Protein AF-A0AAD5H0R8-F1 (afdb_monomer_lite)

Structure (mmCIF, N/CA/C/O backbone):
data_AF-A0AAD5H0R8-F1
#
_entry.id   AF-A0AAD5H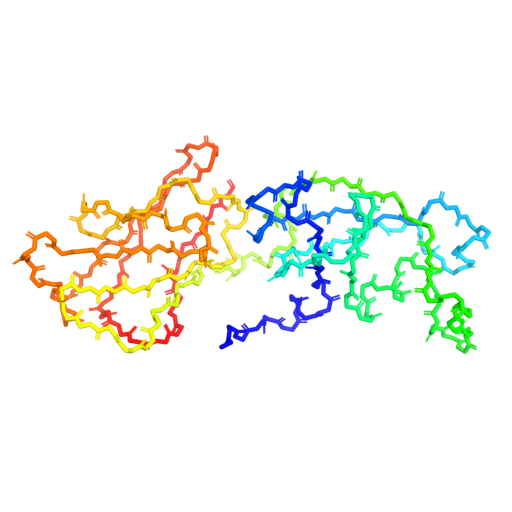0R8-F1
#
loop_
_atom_site.group_PDB
_atom_site.id
_atom_site.type_symbol
_atom_site.label_atom_id
_atom_site.label_alt_id
_atom_site.label_comp_id
_atom_site.label_asym_id
_atom_site.label_entity_id
_atom_site.label_seq_id
_atom_site.pdbx_PDB_ins_code
_atom_site.Cartn_x
_atom_site.Cartn_y
_atom_site.Cartn_z
_atom_site.occupancy
_atom_site.B_iso_or_equiv
_atom_site.auth_seq_id
_atom_site.auth_comp_id
_atom_site.auth_asym_id
_atom_site.auth_atom_id
_atom_site.pdbx_PDB_model_num
ATOM 1 N N . MET A 1 1 ? -0.285 13.048 4.357 1.00 38.31 1 MET A N 1
ATOM 2 C CA . MET A 1 1 ? 0.637 12.214 3.565 1.00 38.31 1 MET A CA 1
ATOM 3 C C . MET A 1 1 ? 1.280 11.219 4.524 1.00 38.31 1 MET A C 1
ATOM 5 O O . MET A 1 1 ? 1.754 11.658 5.569 1.00 38.31 1 MET A O 1
ATOM 9 N N . VAL A 1 2 ? 1.162 9.913 4.265 1.00 49.09 2 VAL A N 1
ATOM 10 C CA . VAL A 1 2 ? 1.867 8.870 5.037 1.00 49.09 2 VAL A CA 1
ATOM 11 C C . VAL A 1 2 ? 3.355 9.043 4.758 1.00 49.09 2 VAL A C 1
ATOM 13 O O . VAL A 1 2 ? 3.719 9.180 3.594 1.00 49.09 2 VAL A O 1
ATOM 16 N N . SER A 1 3 ? 4.197 9.090 5.793 1.00 51.75 3 SER A N 1
ATOM 17 C CA . SER A 1 3 ? 5.643 9.043 5.567 1.00 51.75 3 SER A CA 1
ATOM 18 C C . SER A 1 3 ? 5.957 7.662 5.015 1.00 51.75 3 SER A C 1
ATOM 20 O O . SER A 1 3 ? 5.777 6.660 5.712 1.00 51.75 3 SER A O 1
ATOM 22 N N . LEU A 1 4 ? 6.368 7.598 3.752 1.00 61.09 4 LEU A N 1
ATOM 23 C CA . LEU A 1 4 ? 6.894 6.367 3.188 1.00 61.09 4 LEU A CA 1
ATOM 24 C C . LEU A 1 4 ? 8.183 6.015 3.943 1.00 61.09 4 LEU A C 1
ATOM 26 O O . LEU A 1 4 ? 8.899 6.888 4.436 1.00 61.09 4 LEU A O 1
ATOM 30 N N . THR A 1 5 ? 8.457 4.722 4.098 1.00 64.81 5 THR A N 1
ATOM 31 C CA . THR A 1 5 ? 9.784 4.306 4.555 1.00 64.81 5 THR A CA 1
ATOM 32 C C . THR A 1 5 ? 10.796 4.655 3.457 1.00 64.81 5 THR A C 1
ATOM 34 O O . THR A 1 5 ? 10.416 4.656 2.285 1.00 64.81 5 THR A O 1
ATOM 37 N N . PRO A 1 6 ? 12.086 4.882 3.769 1.00 70.31 6 PRO A N 1
ATOM 38 C CA . PRO A 1 6 ? 13.103 5.111 2.736 1.00 70.31 6 PRO A CA 1
ATOM 39 C C . PRO A 1 6 ? 13.131 4.007 1.666 1.00 70.31 6 PRO A C 1
ATOM 41 O O . PRO A 1 6 ? 13.403 4.257 0.495 1.00 70.31 6 PRO A O 1
ATOM 44 N N . TRP A 1 7 ? 12.786 2.776 2.063 1.00 75.06 7 TRP A N 1
ATOM 45 C CA . TRP A 1 7 ? 12.570 1.676 1.131 1.00 75.06 7 TRP A CA 1
ATOM 46 C C . TRP A 1 7 ? 11.363 1.932 0.221 1.00 75.06 7 TRP A C 1
ATOM 48 O O . TRP A 1 7 ? 11.498 1.902 -0.995 1.00 75.06 7 TRP A O 1
ATOM 58 N N . ALA A 1 8 ? 10.191 2.248 0.775 1.00 71.69 8 ALA A N 1
ATOM 59 C CA . ALA A 1 8 ? 9.009 2.512 -0.038 1.00 71.69 8 ALA A CA 1
ATOM 60 C C . ALA A 1 8 ? 9.199 3.718 -0.976 1.00 71.69 8 ALA A C 1
ATOM 62 O O . ALA A 1 8 ? 8.710 3.674 -2.094 1.00 71.69 8 ALA A O 1
ATOM 63 N N . GLU A 1 9 ? 9.964 4.746 -0.596 1.00 74.69 9 GLU A N 1
ATOM 64 C CA . GLU A 1 9 ? 10.312 5.862 -1.494 1.00 74.69 9 GLU A CA 1
ATOM 65 C C . GLU A 1 9 ? 11.161 5.413 -2.692 1.00 74.69 9 GLU A C 1
ATOM 67 O O . GLU A 1 9 ? 10.925 5.836 -3.824 1.00 74.69 9 GLU A O 1
ATOM 72 N N . ALA A 1 10 ? 12.129 4.522 -2.468 1.00 84.12 10 ALA A N 1
ATOM 73 C CA . ALA A 1 10 ? 12.981 3.990 -3.529 1.00 84.12 10 ALA A CA 1
ATOM 74 C C . ALA A 1 10 ? 12.289 2.914 -4.390 1.00 84.12 10 ALA A C 1
ATOM 76 O O . ALA A 1 10 ? 12.750 2.634 -5.498 1.00 84.12 10 ALA A O 1
ATOM 77 N N . HIS A 1 11 ? 11.190 2.338 -3.898 1.00 90.19 11 HIS A N 1
ATOM 78 C CA . HIS A 1 11 ? 10.463 1.216 -4.498 1.00 90.19 11 HIS A CA 1
ATOM 79 C C . HIS A 1 11 ? 9.001 1.557 -4.851 1.00 90.19 11 HIS A C 1
ATOM 81 O O . HIS A 1 11 ? 8.220 0.666 -5.175 1.00 90.19 11 HIS A O 1
ATOM 87 N N . ALA A 1 12 ? 8.603 2.826 -4.797 1.00 91.50 12 ALA A N 1
ATOM 88 C CA . ALA A 1 12 ? 7.233 3.235 -5.080 1.00 91.50 12 ALA A CA 1
ATOM 89 C C . ALA A 1 12 ? 6.883 3.092 -6.567 1.00 91.50 12 ALA A C 1
ATOM 91 O O . ALA A 1 12 ? 7.683 3.414 -7.454 1.00 91.50 12 ALA A O 1
ATOM 92 N N . ALA A 1 13 ? 5.645 2.677 -6.816 1.00 93.94 13 ALA A N 1
ATOM 93 C CA . ALA A 1 13 ? 5.006 2.699 -8.118 1.00 93.94 13 ALA A CA 1
ATOM 94 C C . ALA A 1 13 ? 3.585 3.271 -8.034 1.00 93.94 13 ALA A C 1
ATOM 96 O O . ALA A 1 13 ? 2.928 3.215 -6.993 1.00 93.94 13 ALA A O 1
ATOM 97 N N . ALA A 1 14 ? 3.107 3.777 -9.161 1.00 93.31 14 ALA A N 1
ATOM 98 C CA . ALA A 1 14 ? 1.715 4.088 -9.417 1.00 93.31 14 ALA A CA 1
ATOM 99 C C . ALA A 1 14 ? 1.262 3.321 -10.662 1.00 93.31 14 ALA A C 1
ATOM 101 O O . ALA A 1 14 ? 2.018 3.170 -11.627 1.00 93.31 14 ALA A O 1
ATOM 102 N N . VAL A 1 15 ? 0.035 2.817 -10.629 1.00 93.50 15 VAL A N 1
ATOM 103 C CA . VAL A 1 15 ? -0.577 2.054 -11.727 1.00 93.50 15 VAL A CA 1
ATOM 104 C C . VAL A 1 15 ? -1.930 2.658 -12.044 1.00 93.50 15 VAL A C 1
ATOM 106 O O . VAL A 1 15 ? -2.522 3.296 -11.180 1.00 93.50 15 VAL A O 1
ATOM 109 N N . ASN A 1 16 ? -2.454 2.427 -13.241 1.00 92.19 16 ASN A N 1
ATOM 110 C CA . ASN A 1 16 ? -3.844 2.770 -13.510 1.00 92.19 16 ASN A CA 1
ATOM 111 C C . ASN A 1 16 ? -4.767 1.862 -12.675 1.00 92.19 16 ASN A C 1
ATOM 113 O O . ASN A 1 16 ? -4.781 0.645 -12.878 1.00 92.19 16 ASN A O 1
ATOM 117 N N . LEU A 1 17 ? -5.554 2.421 -11.751 1.00 84.62 17 LEU A N 1
ATOM 118 C CA . LEU A 1 17 ? -6.453 1.622 -10.905 1.00 84.62 17 LEU A CA 1
ATOM 119 C C . LEU A 1 17 ? -7.577 0.910 -11.677 1.00 84.62 17 LEU A C 1
ATOM 121 O O . LEU A 1 17 ? -8.161 -0.030 -11.143 1.00 84.62 17 LEU A O 1
ATOM 125 N N . ALA A 1 18 ? -7.846 1.257 -12.939 1.00 84.81 18 ALA A N 1
ATOM 126 C CA . ALA A 1 18 ? -8.721 0.457 -13.799 1.00 84.81 18 ALA A CA 1
ATOM 127 C C . ALA A 1 18 ? -8.152 -0.950 -14.069 1.00 84.81 18 ALA A C 1
ATOM 129 O O . ALA A 1 18 ? -8.922 -1.886 -14.270 1.00 84.81 18 ALA A O 1
ATOM 130 N N . LEU A 1 19 ? -6.823 -1.118 -14.030 1.00 79.38 19 LEU A N 1
ATOM 131 C CA . LEU A 1 19 ? -6.170 -2.428 -14.123 1.00 79.38 19 LEU A CA 1
ATOM 132 C C . LEU A 1 19 ? -6.449 -3.278 -12.879 1.00 79.38 19 LEU A C 1
ATOM 134 O O . LEU A 1 19 ? -6.640 -4.489 -12.976 1.00 79.38 19 LEU A O 1
ATOM 138 N N . HIS A 1 20 ? -6.431 -2.648 -11.703 1.00 80.00 20 HIS A N 1
ATOM 139 C CA . HIS A 1 20 ? -6.633 -3.323 -10.428 1.00 80.00 20 HIS A CA 1
ATOM 140 C C . HIS A 1 20 ? -7.174 -2.331 -9.373 1.00 80.00 20 HIS A C 1
ATOM 142 O O . HIS A 1 20 ? -6.387 -1.673 -8.690 1.00 80.00 20 HIS A O 1
ATOM 148 N N . PRO A 1 21 ? -8.504 -2.248 -9.158 1.00 80.12 21 PRO A N 1
ATOM 149 C CA . PRO A 1 21 ? -9.130 -1.208 -8.321 1.00 80.12 21 PRO A CA 1
ATOM 150 C C . PRO A 1 21 ? -8.678 -1.172 -6.854 1.00 80.12 21 PRO A C 1
ATOM 152 O O . PRO A 1 21 ? -8.879 -0.186 -6.152 1.00 80.12 21 PRO A O 1
ATOM 155 N N . ALA A 1 22 ? -8.062 -2.255 -6.375 1.00 80.25 22 ALA A N 1
ATOM 156 C CA . ALA A 1 22 ? -7.484 -2.369 -5.038 1.00 80.25 22 ALA A CA 1
ATOM 157 C C . ALA A 1 22 ? -5.946 -2.485 -5.059 1.00 80.25 22 ALA A C 1
ATOM 159 O O . ALA A 1 22 ? -5.388 -3.183 -4.220 1.00 80.25 22 ALA A O 1
ATOM 160 N N . ALA A 1 23 ? -5.267 -1.879 -6.043 1.00 85.62 23 ALA A N 1
ATOM 161 C CA . ALA A 1 23 ? -3.819 -2.027 -6.221 1.00 85.62 23 ALA A CA 1
ATOM 162 C C . ALA A 1 23 ? -2.980 -1.410 -5.096 1.00 85.62 23 ALA A C 1
ATOM 164 O O . ALA A 1 23 ? -1.896 -1.912 -4.817 1.00 85.62 23 ALA A O 1
ATOM 165 N N . CYS A 1 24 ? -3.438 -0.329 -4.460 1.00 83.69 24 CYS A N 1
ATOM 166 C CA . CYS A 1 24 ? -2.649 0.341 -3.428 1.00 83.69 24 CYS A CA 1
ATOM 167 C C . CYS A 1 24 ? -2.318 -0.612 -2.270 1.00 83.69 24 CYS A C 1
ATOM 169 O O . CYS A 1 24 ? -3.200 -1.259 -1.703 1.00 83.69 24 CYS A O 1
ATOM 171 N N . GLY A 1 25 ? -1.038 -0.672 -1.910 1.00 81.75 25 GLY A N 1
ATOM 172 C CA . GLY A 1 25 ? -0.493 -1.594 -0.916 1.00 81.75 25 GLY A CA 1
ATOM 173 C C . GLY A 1 25 ? -0.108 -2.972 -1.463 1.00 81.75 25 GLY A C 1
ATOM 174 O O . GLY A 1 25 ? 0.470 -3.753 -0.712 1.00 81.75 25 GLY A O 1
ATOM 175 N N . LEU A 1 26 ? -0.385 -3.273 -2.738 1.00 87.06 26 LEU A N 1
ATOM 176 C CA . LEU A 1 26 ? 0.100 -4.480 -3.412 1.00 87.06 26 LEU A CA 1
ATOM 177 C C . LEU A 1 26 ? 1.500 -4.270 -3.992 1.00 87.06 26 LEU A C 1
ATOM 179 O O . LEU A 1 26 ? 1.942 -3.138 -4.205 1.00 87.06 26 LEU A O 1
ATOM 183 N N . CYS A 1 27 ? 2.178 -5.380 -4.288 1.00 89.94 27 CYS A N 1
ATOM 184 C CA . CYS A 1 27 ? 3.527 -5.362 -4.829 1.00 89.94 27 CYS A CA 1
ATOM 185 C C . CYS A 1 27 ? 3.615 -5.962 -6.226 1.00 89.94 27 CYS A C 1
ATOM 187 O O . CYS A 1 27 ? 2.887 -6.886 -6.600 1.00 89.94 27 CYS A O 1
ATOM 189 N N . LEU A 1 28 ? 4.571 -5.433 -6.979 1.00 92.94 28 LEU A N 1
ATOM 190 C CA . LEU A 1 28 ? 4.955 -5.896 -8.301 1.00 92.94 28 LEU A CA 1
ATOM 191 C C . LEU A 1 28 ? 6.428 -6.301 -8.276 1.00 92.94 28 LEU A C 1
ATOM 193 O O . LEU A 1 28 ? 7.234 -5.704 -7.566 1.00 92.94 28 LEU A O 1
ATOM 197 N N . LEU A 1 29 ? 6.797 -7.277 -9.098 1.00 93.12 29 LEU A N 1
ATOM 198 C CA . LEU A 1 29 ? 8.177 -7.444 -9.546 1.00 93.12 29 LEU A CA 1
ATOM 199 C C . LEU A 1 29 ? 8.259 -6.967 -10.985 1.00 93.12 29 LEU A C 1
ATOM 201 O O . LEU A 1 29 ? 7.600 -7.552 -11.845 1.00 93.12 29 LEU A O 1
ATOM 205 N N . ALA A 1 30 ? 9.069 -5.943 -11.234 1.00 92.50 30 ALA A N 1
ATOM 206 C CA . ALA A 1 30 ? 9.376 -5.452 -12.569 1.00 92.50 30 ALA A CA 1
ATOM 207 C C . ALA A 1 30 ? 10.779 -5.900 -12.983 1.00 92.50 30 ALA A C 1
ATOM 209 O O . ALA A 1 30 ? 11.735 -5.784 -12.223 1.00 92.50 30 ALA A O 1
ATOM 210 N N . VAL A 1 31 ? 10.923 -6.400 -14.201 1.00 90.62 31 VAL A N 1
ATOM 211 C CA . VAL A 1 31 ? 12.211 -6.726 -14.815 1.00 90.62 31 VAL A CA 1
ATOM 212 C C . VAL A 1 31 ? 12.286 -6.024 -16.157 1.00 90.62 31 VAL A C 1
ATOM 214 O O . VAL A 1 31 ? 11.263 -5.817 -16.809 1.00 90.62 31 VAL A O 1
ATOM 217 N N . CYS A 1 32 ? 13.484 -5.641 -16.587 1.00 88.69 32 CYS A N 1
ATOM 218 C CA . CYS A 1 32 ? 13.603 -5.114 -17.934 1.00 88.69 32 CYS A CA 1
ATOM 219 C C . CYS A 1 32 ? 13.229 -6.175 -18.978 1.00 88.69 32 CYS A C 1
ATOM 221 O O . CYS A 1 32 ? 13.646 -7.328 -18.862 1.00 88.69 32 CYS A O 1
ATOM 223 N N . ALA A 1 33 ? 12.448 -5.773 -19.984 1.00 85.25 33 ALA A N 1
ATOM 224 C CA . ALA A 1 33 ? 11.961 -6.670 -21.023 1.00 85.25 33 ALA A CA 1
ATOM 225 C C . ALA A 1 33 ? 13.087 -7.165 -21.947 1.00 85.25 33 ALA A C 1
ATOM 227 O O . ALA A 1 33 ? 13.087 -8.335 -22.326 1.00 85.25 33 ALA A O 1
ATOM 228 N N . ASP A 1 34 ? 14.072 -6.318 -22.275 1.00 76.19 34 ASP A N 1
ATOM 229 C CA . ASP A 1 34 ? 15.210 -6.720 -23.101 1.00 76.19 34 ASP A CA 1
ATOM 230 C C . ASP A 1 34 ? 16.493 -5.899 -22.840 1.00 76.19 34 ASP A C 1
ATOM 232 O O . ASP A 1 34 ? 16.486 -4.786 -22.315 1.00 76.19 34 ASP A O 1
ATOM 236 N N . LYS A 1 35 ? 17.646 -6.461 -23.223 1.00 70.50 35 LYS A N 1
ATOM 237 C CA . LYS A 1 35 ? 18.955 -5.799 -23.065 1.00 70.50 35 LYS A CA 1
ATOM 238 C C . LYS A 1 35 ? 19.158 -4.590 -23.984 1.00 70.50 35 LYS A C 1
ATOM 240 O O . LYS A 1 35 ? 20.041 -3.784 -23.701 1.00 70.50 35 LYS A O 1
ATOM 245 N N . ALA A 1 36 ? 18.407 -4.477 -25.080 1.00 73.56 36 ALA A N 1
ATOM 246 C CA . ALA A 1 36 ? 18.553 -3.365 -26.018 1.00 73.56 36 ALA A CA 1
ATOM 247 C C . ALA A 1 36 ? 17.959 -2.073 -25.433 1.00 73.56 36 ALA A C 1
ATOM 249 O O . ALA A 1 36 ? 18.522 -0.9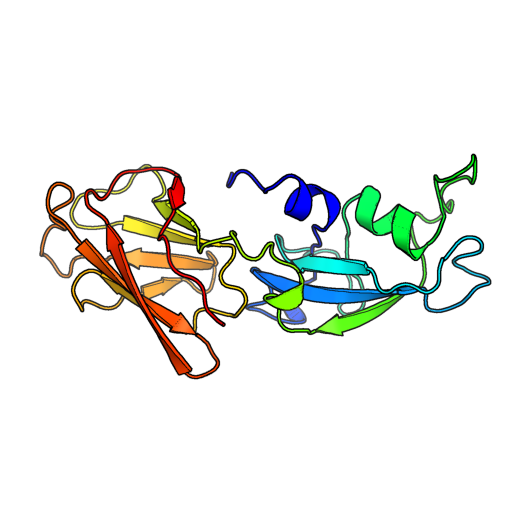95 -25.610 1.00 73.56 36 ALA A O 1
ATOM 250 N N . THR A 1 37 ? 16.870 -2.200 -24.679 1.00 72.19 37 THR A N 1
ATOM 251 C CA . THR A 1 37 ? 16.188 -1.124 -23.956 1.00 72.19 37 THR A CA 1
ATOM 252 C C . THR A 1 37 ? 16.771 -0.885 -22.564 1.00 72.19 37 THR A C 1
ATOM 254 O O . THR A 1 37 ? 16.660 0.223 -22.050 1.00 72.19 37 THR A O 1
ATOM 257 N N . CYS A 1 38 ? 17.454 -1.870 -21.967 1.00 77.06 38 CYS A N 1
ATOM 258 C CA . CYS A 1 38 ? 18.129 -1.722 -20.674 1.00 77.06 38 CYS A CA 1
ATOM 259 C C . CYS A 1 38 ? 19.581 -2.204 -20.717 1.00 77.06 38 CYS A C 1
ATOM 261 O O . CYS A 1 38 ? 19.926 -3.259 -20.168 1.00 77.06 38 CYS A O 1
ATOM 263 N N . PRO A 1 39 ? 20.480 -1.418 -21.327 1.00 66.62 39 PRO A N 1
ATOM 264 C CA . PRO A 1 39 ? 21.847 -1.843 -21.615 1.00 66.62 39 PRO A CA 1
ATOM 265 C C . PRO A 1 39 ? 22.709 -2.044 -20.360 1.00 66.62 39 PRO A C 1
ATOM 267 O O . PRO A 1 39 ? 23.881 -2.408 -20.465 1.00 66.62 39 PRO A O 1
ATOM 270 N N . GLY A 1 40 ? 22.209 -1.683 -19.175 1.00 67.44 40 GLY A N 1
ATOM 271 C CA . GLY A 1 40 ? 22.906 -1.808 -17.891 1.00 67.44 40 GLY A CA 1
ATOM 272 C C . GLY A 1 40 ? 22.135 -2.639 -16.874 1.00 67.44 40 GLY A C 1
ATOM 273 O O . GLY A 1 40 ? 22.507 -2.640 -15.706 1.00 67.44 40 GLY A O 1
ATOM 274 N N . SER A 1 41 ? 21.061 -3.311 -17.302 1.00 73.44 41 SER A N 1
ATOM 275 C CA . SER A 1 41 ? 20.237 -4.102 -16.399 1.00 73.44 41 SER A CA 1
ATOM 276 C C . SER A 1 41 ? 21.053 -5.248 -15.796 1.00 73.44 41 SER A C 1
ATOM 278 O O . SER A 1 41 ? 21.597 -6.061 -16.552 1.00 73.44 41 SER A O 1
ATOM 280 N N . PRO A 1 42 ? 21.083 -5.401 -14.461 1.00 65.50 42 PRO A N 1
ATOM 281 C CA . PRO A 1 42 ? 21.634 -6.596 -13.829 1.00 65.50 42 PRO A CA 1
ATOM 282 C C . PRO A 1 42 ? 20.750 -7.843 -14.039 1.00 65.50 42 PRO A C 1
ATOM 284 O O . PRO A 1 42 ? 21.027 -8.878 -13.442 1.00 65.50 42 PRO A O 1
ATOM 287 N N . ALA A 1 43 ? 19.665 -7.755 -14.827 1.00 63.97 43 ALA A N 1
ATOM 288 C CA . ALA A 1 43 ? 18.585 -8.744 -14.948 1.00 63.97 43 ALA A CA 1
ATOM 289 C C . ALA A 1 43 ? 17.851 -9.058 -13.626 1.00 63.97 43 ALA A C 1
ATOM 291 O O . ALA A 1 43 ? 16.938 -9.882 -13.602 1.00 63.97 43 ALA A O 1
ATOM 292 N N . ALA A 1 44 ? 18.213 -8.387 -12.530 1.00 73.25 44 ALA A N 1
ATOM 293 C CA . ALA A 1 44 ? 17.546 -8.527 -11.249 1.00 73.25 44 ALA A CA 1
ATOM 294 C C . ALA A 1 44 ? 16.158 -7.880 -11.306 1.00 73.25 44 ALA A C 1
ATOM 296 O O . ALA A 1 44 ? 16.000 -6.747 -11.766 1.00 73.25 44 ALA A O 1
ATOM 297 N N . ALA A 1 45 ? 15.156 -8.611 -10.823 1.00 87.00 45 ALA A N 1
ATOM 298 C CA . ALA A 1 45 ? 13.813 -8.082 -10.685 1.00 87.00 45 ALA A CA 1
ATOM 299 C C . ALA A 1 45 ? 13.787 -7.006 -9.587 1.00 87.00 45 ALA A C 1
ATOM 301 O O . ALA A 1 45 ? 14.278 -7.213 -8.477 1.00 87.00 45 ALA A O 1
ATOM 302 N N . GLN A 1 46 ? 13.203 -5.860 -9.909 1.00 90.38 46 GLN A N 1
ATOM 303 C CA . GLN A 1 46 ? 12.998 -4.730 -9.022 1.00 90.38 46 GLN A CA 1
ATOM 304 C C . GLN A 1 46 ? 11.635 -4.889 -8.331 1.00 90.38 46 GLN A C 1
ATOM 306 O O . GLN A 1 46 ? 10.605 -4.829 -9.011 1.00 90.38 46 GLN A O 1
ATOM 311 N N . PRO A 1 47 ? 11.590 -5.087 -7.000 1.00 91.62 47 PRO A N 1
ATOM 312 C CA . PRO A 1 47 ? 10.333 -5.056 -6.274 1.00 91.62 47 PRO A CA 1
ATOM 313 C C . PRO A 1 47 ? 9.812 -3.629 -6.200 1.00 91.62 47 PRO A C 1
ATOM 315 O O . PRO A 1 47 ? 10.583 -2.685 -5.995 1.00 91.62 47 PRO A O 1
ATOM 318 N N . LEU A 1 48 ? 8.503 -3.496 -6.364 1.00 92.62 48 LEU A N 1
ATOM 319 C CA . LEU A 1 48 ? 7.773 -2.243 -6.307 1.00 92.62 48 LEU A CA 1
ATOM 320 C C . LEU A 1 48 ? 6.575 -2.392 -5.377 1.00 92.62 48 LEU A C 1
ATOM 322 O O . LEU A 1 48 ? 5.949 -3.450 -5.354 1.00 92.62 48 LEU A O 1
ATOM 326 N N . VAL A 1 49 ? 6.225 -1.323 -4.672 1.00 90.12 49 VAL A N 1
ATOM 327 C CA . VAL A 1 49 ? 4.975 -1.200 -3.918 1.00 90.12 49 VAL A CA 1
ATOM 328 C C . VAL A 1 49 ? 4.101 -0.142 -4.577 1.00 90.12 49 VAL A C 1
ATOM 330 O O . VAL A 1 49 ? 4.553 0.973 -4.836 1.00 90.12 49 VAL A O 1
ATOM 333 N N . VAL A 1 50 ? 2.847 -0.485 -4.863 1.00 90.06 50 VAL A N 1
ATOM 334 C CA . VAL A 1 50 ? 1.893 0.461 -5.443 1.00 90.06 50 VAL A CA 1
ATOM 335 C C . VAL A 1 50 ? 1.381 1.379 -4.341 1.00 90.06 50 VAL A C 1
ATOM 337 O O . VAL A 1 50 ? 0.763 0.922 -3.379 1.00 90.06 50 VAL A O 1
ATOM 340 N N . VAL A 1 51 ? 1.645 2.674 -4.472 1.00 87.19 51 VAL A N 1
ATOM 341 C CA . VAL A 1 51 ? 1.296 3.688 -3.463 1.00 87.19 51 VAL A CA 1
ATOM 342 C C . VAL A 1 51 ? 0.311 4.731 -3.975 1.00 87.19 51 VAL A C 1
ATOM 344 O O . VAL A 1 51 ? -0.224 5.482 -3.162 1.00 87.19 51 VAL A O 1
ATOM 347 N N . ASP A 1 52 ? 0.066 4.775 -5.287 1.00 87.31 52 ASP A N 1
ATOM 348 C CA . ASP A 1 52 ? -0.783 5.789 -5.910 1.00 87.31 52 ASP A CA 1
ATOM 349 C C . ASP A 1 52 ? -1.459 5.292 -7.200 1.00 87.31 52 ASP A C 1
ATOM 351 O O . AS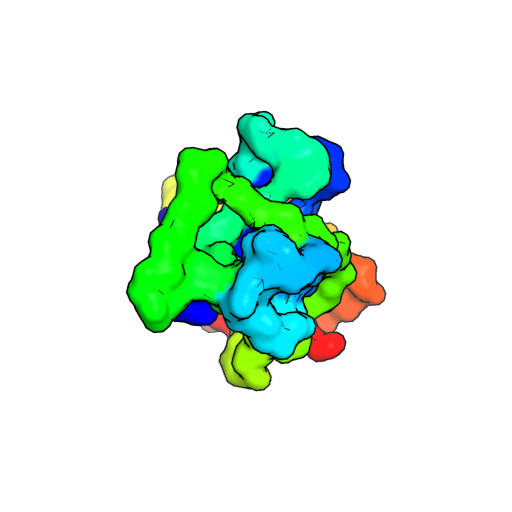P A 1 52 ? -1.082 4.259 -7.768 1.00 87.31 52 ASP A O 1
ATOM 355 N N . ASP A 1 53 ? -2.453 6.051 -7.655 1.00 89.00 53 ASP A N 1
ATOM 356 C CA . ASP A 1 53 ? -3.109 5.892 -8.951 1.00 89.00 53 ASP A CA 1
ATOM 357 C C . ASP A 1 53 ? -2.394 6.719 -10.023 1.00 89.00 53 ASP A C 1
ATOM 359 O O . ASP A 1 53 ? -2.173 7.921 -9.876 1.00 89.00 53 ASP A O 1
ATOM 363 N N . CYS A 1 54 ? -2.088 6.086 -11.149 1.00 91.25 54 CYS A N 1
A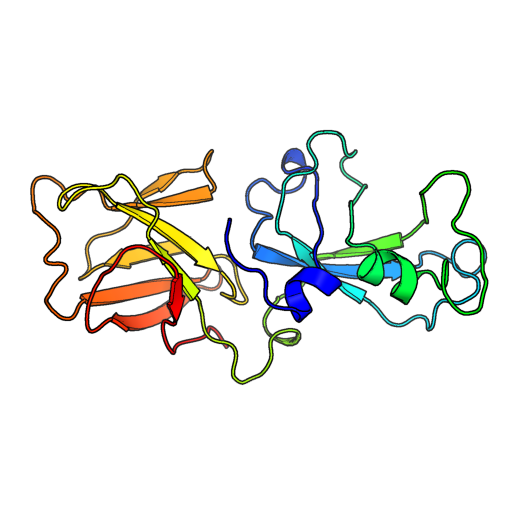TOM 364 C CA . CYS A 1 54 ? -1.703 6.774 -12.369 1.00 91.25 54 CYS A CA 1
ATOM 365 C C . CYS A 1 54 ? -2.886 6.764 -13.342 1.00 91.25 54 CYS A C 1
ATOM 367 O O . CYS A 1 54 ? -2.913 5.991 -14.300 1.00 91.25 54 CYS A O 1
ATOM 369 N N . GLY A 1 55 ? -3.859 7.650 -13.117 1.00 87.31 55 GLY A N 1
ATOM 370 C CA . GLY A 1 55 ? -5.077 7.713 -13.935 1.00 87.31 55 GLY A CA 1
ATOM 371 C C . GLY A 1 55 ? -4.837 8.039 -15.419 1.00 87.31 55 GLY A C 1
ATOM 372 O O . GLY A 1 55 ? -5.703 7.788 -16.252 1.00 87.31 55 GLY A O 1
ATOM 373 N N . SER A 1 56 ? -3.663 8.578 -15.766 1.00 91.00 56 SER A N 1
ATOM 374 C CA . SER A 1 56 ? -3.239 8.833 -17.149 1.00 91.00 56 SER A CA 1
ATOM 375 C C . SER A 1 56 ? -2.407 7.707 -17.770 1.00 91.00 56 SER A C 1
ATOM 377 O O . SER A 1 56 ? -2.183 7.730 -18.980 1.00 91.00 56 SER A O 1
ATOM 379 N N . CYS A 1 57 ? -1.938 6.739 -16.978 1.00 92.25 57 CYS A N 1
ATOM 380 C CA . CYS A 1 57 ? -1.199 5.591 -17.490 1.00 92.25 57 CYS A CA 1
ATOM 381 C C . CYS A 1 57 ? -2.144 4.671 -18.271 1.00 92.25 57 CYS A C 1
ATOM 383 O O . CYS A 1 57 ? -3.291 4.461 -17.876 1.00 92.25 57 CYS A O 1
ATOM 385 N N . ALA A 1 58 ? -1.664 4.067 -19.357 1.00 91.69 58 ALA A N 1
ATOM 386 C CA . ALA A 1 58 ? -2.357 2.933 -19.963 1.00 91.69 58 ALA A CA 1
ATOM 387 C C . ALA A 1 58 ? -2.359 1.717 -19.011 1.00 91.69 58 ALA A C 1
ATOM 389 O O . ALA A 1 58 ? -1.613 1.670 -18.032 1.00 91.69 58 ALA A O 1
ATOM 390 N N . ALA A 1 59 ? -3.205 0.722 -19.290 1.00 85.75 59 ALA A N 1
ATOM 391 C CA . ALA A 1 59 ? -3.359 -0.456 -18.430 1.00 85.75 59 ALA A CA 1
ATOM 392 C C . ALA A 1 59 ? -2.070 -1.292 -18.290 1.00 85.75 59 ALA A C 1
ATOM 394 O O . ALA A 1 59 ? -1.902 -2.010 -17.312 1.00 85.75 59 ALA A O 1
ATOM 395 N N . ASP A 1 60 ? -1.154 -1.202 -19.247 1.00 88.31 60 ASP A N 1
ATOM 396 C CA . ASP A 1 60 ? 0.143 -1.881 -19.276 1.00 88.31 60 ASP A CA 1
ATOM 397 C C . ASP A 1 60 ? 1.312 -0.971 -18.857 1.00 88.31 60 ASP A C 1
ATOM 399 O O . ASP A 1 60 ? 2.477 -1.356 -18.963 1.00 88.31 60 ASP A O 1
ATOM 403 N N . GLN A 1 61 ? 1.019 0.230 -18.356 1.00 92.50 61 GLN A N 1
ATOM 404 C CA . GLN A 1 61 ? 2.019 1.196 -17.920 1.00 92.50 61 GLN A CA 1
ATOM 405 C C . GLN A 1 61 ? 2.071 1.292 -16.398 1.00 92.50 61 GLN A C 1
ATOM 407 O O . GLN A 1 61 ? 1.055 1.326 -15.704 1.00 92.50 61 GLN A O 1
ATOM 412 N N . ILE A 1 62 ? 3.295 1.402 -15.891 1.00 94.25 62 ILE A N 1
ATOM 413 C CA . ILE A 1 62 ? 3.578 1.691 -14.491 1.00 94.25 62 ILE A CA 1
ATOM 414 C C . ILE A 1 62 ? 4.446 2.945 -14.421 1.00 94.25 62 ILE A C 1
ATOM 416 O O . ILE A 1 62 ? 5.427 3.078 -15.154 1.00 94.25 62 ILE A O 1
ATOM 420 N N . LEU A 1 63 ? 4.091 3.867 -13.533 1.00 94.75 63 LEU A N 1
ATOM 421 C CA . LEU A 1 63 ? 4.939 4.994 -13.167 1.00 94.75 63 LEU A CA 1
ATOM 422 C C . LEU A 1 63 ? 5.735 4.585 -11.932 1.00 94.75 63 LEU A C 1
ATOM 424 O O . LEU A 1 63 ? 5.162 4.071 -10.979 1.00 94.75 63 LEU A O 1
ATOM 428 N N . VAL A 1 64 ? 7.048 4.787 -11.927 1.00 93.19 64 VAL A N 1
ATOM 429 C CA . VAL A 1 64 ? 7.911 4.333 -10.826 1.00 93.19 64 VAL A CA 1
ATOM 430 C C . VAL A 1 64 ? 8.790 5.460 -10.309 1.00 93.19 64 VAL A C 1
ATOM 432 O O . VAL A 1 64 ? 9.115 6.400 -11.037 1.00 93.19 64 VAL A O 1
ATOM 435 N N . ALA A 1 65 ? 9.210 5.355 -9.049 1.00 90.38 65 ALA A N 1
ATOM 436 C CA . ALA A 1 65 ? 10.187 6.268 -8.474 1.00 90.38 65 ALA A CA 1
ATOM 437 C C . ALA A 1 65 ? 11.501 6.272 -9.288 1.00 90.38 65 ALA A C 1
ATOM 439 O O . ALA A 1 65 ? 11.884 5.243 -9.855 1.00 90.38 65 ALA A O 1
ATOM 440 N N . PRO A 1 66 ? 12.268 7.380 -9.312 1.00 88.44 66 PRO A N 1
ATOM 441 C CA . PRO A 1 66 ? 13.503 7.455 -10.094 1.00 88.44 66 PRO A CA 1
ATOM 442 C C . PRO A 1 66 ? 14.511 6.341 -9.784 1.00 88.44 66 PRO A C 1
ATOM 444 O O . PRO A 1 66 ? 15.160 5.839 -10.696 1.00 88.44 66 PRO A O 1
ATOM 447 N N . ALA A 1 67 ? 14.645 5.925 -8.522 1.00 86.25 67 ALA A N 1
ATOM 448 C CA . ALA A 1 67 ? 15.520 4.810 -8.151 1.00 86.25 67 ALA A CA 1
ATOM 449 C C . ALA A 1 67 ? 15.025 3.477 -8.745 1.00 86.25 67 ALA A C 1
ATOM 451 O O . ALA A 1 67 ? 15.795 2.762 -9.388 1.00 86.25 67 ALA A O 1
ATOM 452 N N . ALA A 1 68 ? 13.724 3.206 -8.617 1.00 89.44 68 ALA A N 1
ATOM 453 C CA . ALA A 1 68 ? 13.045 2.055 -9.204 1.00 89.44 68 ALA A CA 1
ATOM 454 C C . ALA A 1 68 ? 13.072 2.032 -10.742 1.00 89.44 68 ALA A C 1
ATOM 456 O O . ALA A 1 68 ? 12.996 0.955 -11.321 1.00 89.44 68 ALA A O 1
ATOM 457 N N . PHE A 1 69 ? 13.219 3.178 -11.412 1.00 89.81 69 PHE A N 1
ATOM 458 C CA . PHE A 1 69 ? 13.476 3.230 -12.854 1.00 89.81 69 PHE A CA 1
ATOM 459 C C . PHE A 1 69 ? 14.930 2.876 -13.178 1.00 89.81 69 PHE A C 1
ATOM 461 O O . PHE A 1 69 ? 15.209 2.025 -14.023 1.00 89.81 69 PHE A O 1
ATOM 468 N N . LYS A 1 70 ? 15.881 3.532 -12.505 1.00 87.31 70 LYS A N 1
ATOM 469 C CA . LYS A 1 70 ? 17.315 3.429 -12.813 1.00 87.31 70 LYS A CA 1
ATOM 470 C C . LYS A 1 70 ? 17.875 2.033 -12.543 1.00 87.31 70 LYS A C 1
ATOM 472 O O . LYS A 1 70 ? 18.672 1.546 -13.334 1.00 87.31 70 LYS A O 1
ATOM 477 N N . ASN A 1 71 ? 17.450 1.380 -11.464 1.00 85.31 71 ASN A N 1
ATOM 478 C CA . ASN A 1 71 ? 17.980 0.079 -11.046 1.00 85.31 71 ASN A CA 1
ATOM 479 C C . ASN A 1 71 ? 17.745 -1.057 -12.064 1.00 85.31 71 ASN A C 1
ATOM 481 O O . ASN A 1 71 ? 18.722 -1.681 -12.479 1.00 85.31 71 ASN A O 1
ATOM 485 N N . PRO A 1 72 ? 16.504 -1.343 -12.508 1.00 83.75 72 PRO A N 1
ATOM 486 C CA . PRO A 1 72 ? 16.259 -2.412 -13.470 1.00 83.75 72 PRO A CA 1
ATOM 487 C C . PRO A 1 72 ? 16.682 -2.040 -14.893 1.00 83.75 72 PRO A C 1
ATOM 489 O O . PRO A 1 72 ? 16.961 -2.941 -15.682 1.00 83.75 72 PRO A O 1
ATOM 492 N N . THR A 1 73 ? 16.740 -0.749 -15.243 1.00 86.88 73 THR A N 1
ATOM 493 C CA . THR A 1 73 ? 17.046 -0.314 -16.618 1.00 86.88 73 THR A CA 1
ATOM 494 C C . THR A 1 73 ? 18.532 -0.027 -16.861 1.00 86.88 73 THR A C 1
ATOM 496 O O . THR A 1 73 ? 19.034 -0.160 -17.979 1.00 86.88 73 THR A O 1
ATOM 499 N N . GLY A 1 74 ? 19.262 0.368 -15.817 1.00 85.19 74 GLY A N 1
ATOM 500 C CA . GLY A 1 74 ? 20.634 0.864 -15.898 1.00 85.19 74 GLY A CA 1
ATOM 501 C C . GLY A 1 74 ? 20.756 2.289 -16.456 1.00 85.19 74 GLY A C 1
ATOM 502 O O . GLY A 1 74 ? 21.870 2.797 -16.583 1.00 85.19 74 GLY A O 1
ATOM 503 N N . TYR A 1 75 ? 19.651 2.958 -16.799 1.00 85.88 75 TYR A N 1
ATOM 504 C CA . TYR A 1 75 ? 19.680 4.366 -17.200 1.00 85.88 75 TYR A CA 1
ATOM 505 C C . TYR A 1 75 ? 19.990 5.275 -16.011 1.00 85.88 75 TYR A C 1
ATOM 507 O O . TYR A 1 75 ? 19.690 4.950 -14.866 1.00 85.88 75 TYR A O 1
ATOM 515 N N . GLY A 1 76 ? 20.617 6.428 -16.257 1.00 83.19 76 GLY A N 1
ATOM 516 C CA . GLY A 1 76 ? 20.996 7.378 -15.205 1.00 83.19 76 GLY A CA 1
ATOM 517 C C . GLY A 1 76 ? 22.091 6.883 -14.250 1.00 83.19 76 GLY A C 1
ATOM 518 O O . GLY A 1 76 ? 22.466 7.622 -13.342 1.00 83.19 76 GLY A O 1
ATOM 519 N N . GLN A 1 77 ? 22.600 5.660 -14.435 1.00 80.19 77 GLN A N 1
ATOM 520 C CA . GLN A 1 77 ? 23.715 5.084 -13.686 1.00 80.19 77 GLN A CA 1
ATOM 521 C C . GLN A 1 77 ? 24.993 5.125 -14.531 1.00 80.19 77 GLN A C 1
ATOM 523 O O . GLN A 1 77 ? 24.953 4.940 -15.748 1.00 80.19 77 GLN A O 1
ATOM 528 N N . GLY A 1 78 ? 26.139 5.389 -13.895 1.00 79.75 78 GLY A N 1
ATOM 529 C CA . GLY A 1 78 ? 27.442 5.384 -14.575 1.00 79.75 78 GLY A CA 1
ATOM 530 C C . GLY A 1 78 ? 27.539 6.347 -15.767 1.00 79.75 78 GLY A C 1
ATOM 531 O O . GLY A 1 78 ? 28.205 6.030 -16.746 1.00 79.75 78 GLY A O 1
ATOM 532 N N . GLY A 1 79 ? 26.827 7.481 -15.723 1.00 78.12 79 GLY A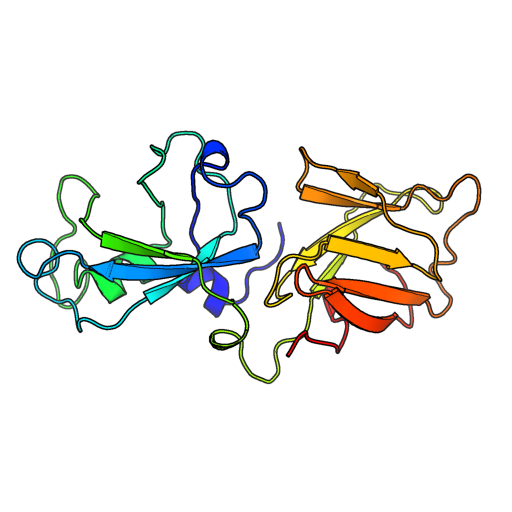 N 1
ATOM 533 C CA . GLY A 1 79 ? 26.827 8.489 -16.792 1.00 78.12 79 GLY A CA 1
ATOM 534 C C . GLY A 1 79 ? 25.920 8.181 -17.989 1.00 78.12 79 GLY A C 1
ATOM 535 O O . GLY A 1 79 ? 25.934 8.924 -18.966 1.00 78.12 79 GLY A O 1
ATOM 536 N N . ARG A 1 80 ? 25.111 7.115 -17.935 1.00 83.38 80 ARG A N 1
ATOM 537 C CA . ARG A 1 80 ? 24.170 6.781 -19.014 1.00 83.38 80 ARG A CA 1
ATOM 538 C C . ARG A 1 80 ? 23.003 7.777 -19.032 1.00 83.38 80 ARG A C 1
ATOM 540 O O . ARG A 1 80 ? 22.342 7.923 -18.002 1.00 83.38 80 ARG A O 1
ATOM 547 N N . PRO A 1 81 ? 22.713 8.441 -20.163 1.00 85.88 81 PRO A N 1
ATOM 548 C CA . PRO A 1 81 ? 21.599 9.380 -20.246 1.00 85.88 81 PRO A CA 1
ATOM 549 C C . PRO A 1 81 ? 20.266 8.651 -20.057 1.00 85.88 81 PRO A C 1
ATOM 551 O O . PRO A 1 81 ? 20.152 7.475 -20.386 1.00 85.88 81 PRO A O 1
ATOM 554 N N . LEU A 1 82 ? 19.255 9.344 -19.532 1.00 86.25 82 LEU A N 1
ATOM 555 C CA . LEU A 1 82 ? 17.882 8.833 -19.544 1.00 86.25 82 LEU A CA 1
ATOM 556 C C . LEU A 1 82 ? 17.387 8.708 -20.998 1.00 86.25 82 LEU A C 1
ATOM 558 O O . LEU A 1 82 ? 17.827 9.486 -21.852 1.00 86.25 82 LEU A O 1
ATOM 562 N N . PRO A 1 83 ? 16.480 7.762 -21.303 1.00 85.88 83 PRO A N 1
ATOM 563 C CA . PRO A 1 83 ? 15.907 7.663 -22.637 1.00 85.88 83 PRO A CA 1
ATOM 564 C C . PRO A 1 83 ? 15.142 8.958 -22.957 1.00 85.88 83 PRO A C 1
ATOM 566 O O . PRO A 1 83 ? 14.381 9.424 -22.107 1.00 85.88 83 PRO A O 1
ATOM 569 N N . PRO A 1 84 ? 15.285 9.535 -24.166 1.00 84.19 84 PRO A N 1
ATOM 570 C CA . PRO A 1 84 ? 14.602 10.781 -24.532 1.00 84.19 84 PRO A CA 1
ATOM 571 C C . PRO A 1 84 ? 13.077 10.700 -24.431 1.00 84.19 84 PRO A C 1
ATOM 573 O O . PRO A 1 84 ? 12.415 11.703 -24.193 1.00 84.19 84 PRO A O 1
ATOM 576 N N . SER A 1 85 ? 12.525 9.498 -24.604 1.00 86.62 85 SER A N 1
ATOM 577 C CA . SER A 1 85 ? 11.098 9.232 -24.469 1.00 86.62 85 SER A CA 1
ATOM 578 C C . SER A 1 85 ? 10.621 9.318 -23.012 1.00 86.62 85 SER A C 1
ATOM 580 O O . SER A 1 85 ? 9.443 9.559 -22.780 1.00 86.62 85 SER A O 1
ATOM 582 N N . GLY A 1 86 ? 11.511 9.115 -22.033 1.00 85.81 86 GLY A N 1
ATOM 583 C CA . GLY A 1 86 ? 11.152 8.899 -20.629 1.00 85.81 86 GLY A CA 1
ATOM 584 C C . GLY A 1 86 ? 10.639 7.485 -20.327 1.00 85.81 86 GLY A C 1
ATOM 585 O O . GLY A 1 86 ? 10.271 7.209 -19.189 1.00 85.81 86 GLY A O 1
ATOM 586 N N . TRP A 1 87 ? 10.642 6.582 -21.314 1.00 88.94 87 TRP A N 1
ATOM 587 C CA . TRP A 1 87 ? 10.084 5.231 -21.208 1.00 88.94 87 TRP A CA 1
ATOM 588 C C . TRP A 1 87 ? 11.159 4.156 -21.369 1.00 88.94 87 TRP A C 1
ATOM 590 O O . TRP A 1 87 ? 12.113 4.321 -22.130 1.00 88.94 87 TRP A O 1
ATOM 600 N N . ALA A 1 88 ? 10.960 3.025 -20.695 1.00 89.19 88 ALA A N 1
ATOM 601 C CA . ALA A 1 88 ? 11.722 1.797 -20.890 1.00 89.19 88 ALA A CA 1
ATOM 602 C C . ALA A 1 88 ? 10.762 0.602 -20.879 1.00 89.19 88 ALA A C 1
ATOM 604 O O . ALA A 1 88 ? 9.804 0.586 -20.106 1.00 89.19 88 ALA A O 1
ATOM 605 N N . ALA A 1 89 ? 11.014 -0.389 -21.735 1.00 89.56 89 ALA A N 1
ATOM 606 C CA . ALA A 1 89 ? 10.194 -1.590 -21.786 1.00 89.56 89 ALA A CA 1
ATOM 607 C C . ALA A 1 89 ? 10.509 -2.497 -20.588 1.00 89.56 89 ALA A C 1
ATOM 609 O O . ALA A 1 89 ? 11.655 -2.893 -20.363 1.00 89.56 89 ALA A O 1
ATOM 610 N N . VAL A 1 90 ? 9.481 -2.844 -19.820 1.00 89.94 90 VAL A N 1
ATOM 611 C CA . VAL A 1 90 ? 9.582 -3.743 -18.667 1.00 89.94 90 VAL A CA 1
ATOM 612 C C . VAL A 1 90 ? 8.505 -4.815 -18.753 1.00 89.94 90 VAL A C 1
ATOM 614 O O . VAL A 1 90 ? 7.416 -4.576 -19.266 1.00 89.94 90 VAL A O 1
ATOM 617 N N . ALA A 1 91 ? 8.803 -5.994 -18.224 1.00 90.50 91 ALA A N 1
ATOM 618 C CA . ALA A 1 91 ? 7.798 -6.988 -17.888 1.00 90.50 91 ALA A CA 1
ATOM 619 C C . ALA A 1 91 ? 7.550 -6.921 -16.379 1.00 90.50 91 ALA A C 1
ATOM 621 O O . ALA A 1 91 ? 8.500 -6.830 -15.599 1.00 90.50 91 ALA A O 1
ATOM 622 N N . PHE A 1 92 ? 6.291 -6.980 -15.949 1.00 92.12 92 PHE A N 1
ATOM 623 C CA . PHE A 1 92 ? 5.961 -6.996 -14.527 1.00 92.12 92 PHE A CA 1
ATOM 624 C C . PHE A 1 92 ? 4.879 -8.017 -14.193 1.00 92.12 92 PHE A C 1
ATOM 626 O O . PHE A 1 92 ? 4.094 -8.432 -15.043 1.00 92.12 92 PHE A O 1
ATOM 633 N N . ARG A 1 93 ? 4.846 -8.430 -12.925 1.00 92.50 93 ARG A N 1
ATOM 634 C CA . ARG A 1 93 ? 3.808 -9.308 -12.375 1.00 92.50 93 ARG A CA 1
ATOM 635 C C . ARG A 1 93 ? 3.512 -8.964 -10.922 1.00 92.50 93 ARG A C 1
ATOM 637 O O . ARG A 1 93 ? 4.416 -8.554 -10.194 1.00 92.50 93 ARG A O 1
ATOM 644 N N . TRP A 1 94 ? 2.275 -9.202 -10.500 1.00 90.75 94 TRP A N 1
ATOM 645 C CA . TRP A 1 94 ? 1.867 -9.108 -9.099 1.00 90.75 94 TRP A CA 1
ATOM 646 C C . TRP A 1 94 ? 2.526 -10.196 -8.254 1.00 90.75 94 TRP A C 1
ATOM 648 O O . TRP A 1 94 ? 2.693 -11.337 -8.698 1.00 90.75 94 TRP A O 1
ATOM 658 N N . VAL A 1 95 ? 2.911 -9.831 -7.036 1.00 89.00 95 VAL A N 1
ATOM 659 C CA . VAL A 1 95 ? 3.570 -10.712 -6.069 1.00 89.00 95 VAL A CA 1
ATOM 660 C C . VAL A 1 95 ? 3.162 -10.359 -4.637 1.00 89.00 95 VAL A C 1
ATOM 662 O O . VAL A 1 95 ? 2.784 -9.214 -4.379 1.00 89.00 95 VAL A O 1
ATOM 665 N N . PRO A 1 96 ? 3.277 -11.303 -3.684 1.00 85.12 96 PRO A N 1
ATOM 666 C CA . PRO A 1 96 ? 3.184 -10.982 -2.263 1.00 85.12 96 PRO A CA 1
ATOM 667 C C . PRO A 1 96 ? 4.218 -9.922 -1.867 1.00 85.12 96 PRO A C 1
ATOM 669 O O . PRO A 1 96 ? 5.359 -9.973 -2.331 1.00 85.12 96 PRO A O 1
ATOM 672 N N . CYS A 1 97 ? 3.842 -8.980 -0.999 1.00 83.88 97 CYS A N 1
ATOM 673 C CA . CYS A 1 97 ? 4.770 -7.952 -0.519 1.00 83.88 97 CYS A CA 1
ATOM 674 C C . CYS A 1 97 ? 5.682 -8.451 0.607 1.00 83.88 97 CYS A C 1
ATOM 676 O O . CYS A 1 97 ? 6.770 -7.904 0.781 1.00 83.88 97 CYS A O 1
ATOM 678 N N . ALA A 1 98 ? 5.250 -9.468 1.365 1.00 79.56 98 ALA A N 1
ATOM 679 C CA . ALA A 1 98 ? 5.935 -9.943 2.570 1.00 79.56 98 ALA A CA 1
ATOM 680 C C . ALA A 1 98 ? 7.455 -10.180 2.395 1.00 79.56 98 ALA A C 1
ATOM 682 O O . ALA A 1 98 ? 8.209 -9.708 3.244 1.00 79.56 98 ALA A O 1
ATOM 683 N N . PRO A 1 99 ? 7.954 -10.779 1.290 1.00 82.88 99 PRO A N 1
ATOM 684 C CA . PRO A 1 99 ? 9.393 -10.998 1.100 1.00 82.88 99 PRO A CA 1
ATOM 685 C C . PRO A 1 99 ? 10.243 -9.727 0.953 1.00 82.88 99 PRO A C 1
ATOM 687 O O . PRO A 1 99 ? 11.468 -9.813 1.012 1.00 82.88 99 PRO A O 1
ATOM 690 N N . PHE A 1 100 ? 9.633 -8.565 0.702 1.00 81.50 100 PHE A N 1
ATOM 691 C CA . PHE A 1 100 ? 10.358 -7.313 0.454 1.00 81.50 100 PHE A CA 1
ATOM 692 C C . PHE A 1 100 ? 10.409 -6.386 1.662 1.00 81.50 100 PHE A C 1
ATOM 694 O O . PHE A 1 100 ? 11.161 -5.411 1.661 1.00 81.50 100 PHE A O 1
ATOM 701 N N . PHE A 1 101 ? 9.617 -6.671 2.689 1.00 77.00 101 PHE A N 1
ATOM 702 C CA . PHE A 1 101 ? 9.674 -5.930 3.935 1.00 77.00 101 PHE A CA 1
ATOM 703 C C . PHE A 1 101 ? 10.777 -6.492 4.826 1.00 77.00 101 PHE A C 1
ATOM 705 O O . PHE A 1 101 ? 11.078 -7.685 4.804 1.00 77.00 101 PHE A O 1
ATOM 712 N N . ALA A 1 102 ? 11.409 -5.622 5.615 1.00 76.44 102 ALA A N 1
ATOM 713 C CA . ALA A 1 102 ? 12.349 -6.093 6.618 1.00 76.44 102 ALA A CA 1
ATOM 714 C C . ALA A 1 102 ? 11.599 -6.990 7.613 1.00 76.44 102 ALA A C 1
ATOM 716 O O . ALA A 1 102 ? 10.440 -6.727 7.929 1.00 76.44 102 ALA A O 1
ATOM 717 N N . ALA A 1 103 ? 12.265 -8.004 8.169 1.00 75.94 103 ALA A N 1
ATOM 718 C CA . ALA A 1 103 ? 11.646 -8.895 9.156 1.00 75.94 103 ALA A CA 1
ATOM 719 C C . ALA A 1 103 ? 11.094 -8.145 10.390 1.00 75.94 103 ALA A C 1
ATOM 721 O O . ALA A 1 103 ? 10.196 -8.629 11.067 1.00 75.94 103 ALA A O 1
ATOM 722 N N . SER A 1 104 ? 11.615 -6.946 10.672 1.00 79.75 104 SER A N 1
ATOM 723 C CA . SER A 1 104 ? 11.151 -6.059 11.742 1.00 79.75 104 SER A CA 1
ATOM 724 C C . SER A 1 104 ? 10.003 -5.124 11.336 1.00 79.75 104 SER A C 1
ATOM 726 O O . SER A 1 104 ? 9.558 -4.319 12.152 1.00 79.75 104 SER A O 1
ATOM 728 N N . THR A 1 105 ? 9.563 -5.136 10.077 1.00 84.75 105 THR A N 1
ATOM 729 C CA . THR A 1 105 ? 8.502 -4.254 9.586 1.00 84.75 105 THR A CA 1
ATOM 730 C C . THR A 1 105 ? 7.143 -4.761 10.046 1.00 84.75 105 THR A C 1
ATOM 732 O O . THR A 1 105 ? 6.705 -5.842 9.661 1.00 84.75 105 THR A O 1
ATOM 735 N N . THR A 1 106 ? 6.446 -3.928 10.813 1.00 90.19 106 THR A N 1
ATOM 736 C CA . THR A 1 106 ? 5.076 -4.183 11.261 1.00 90.19 106 THR A CA 1
ATOM 737 C C . THR A 1 106 ? 4.067 -3.363 10.471 1.00 90.19 106 THR A C 1
ATOM 739 O O . THR A 1 106 ? 4.410 -2.358 9.838 1.00 90.19 106 THR A O 1
ATOM 742 N N . ILE A 1 107 ? 2.804 -3.773 10.548 1.00 90.88 107 ILE A N 1
ATOM 743 C CA . ILE A 1 107 ? 1.688 -3.018 9.981 1.00 90.88 107 ILE A CA 1
ATOM 744 C C . ILE A 1 107 ? 1.606 -1.659 10.676 1.00 90.88 107 ILE A C 1
ATOM 746 O O . ILE A 1 107 ? 1.597 -1.572 11.907 1.00 90.88 107 ILE A O 1
ATOM 750 N N . SER A 1 108 ? 1.521 -0.600 9.877 1.00 91.12 108 SER A N 1
ATOM 751 C CA . SER A 1 108 ? 1.267 0.750 10.369 1.00 91.12 108 SER A CA 1
ATOM 752 C C . SER A 1 108 ? -0.206 1.087 10.187 1.00 91.12 108 SER A C 1
ATOM 754 O O . SER A 1 108 ? -0.795 0.819 9.139 1.00 91.12 108 SER A O 1
ATOM 756 N N . MET A 1 109 ? -0.799 1.690 11.207 1.00 93.81 109 MET A N 1
ATOM 757 C CA . MET A 1 109 ? -2.141 2.244 11.187 1.00 93.81 109 MET A CA 1
ATOM 758 C C . MET A 1 109 ? -2.047 3.759 11.309 1.00 93.81 109 MET A C 1
ATOM 760 O O . MET A 1 109 ? -1.490 4.277 12.274 1.00 93.81 109 MET A O 1
ATOM 764 N N . ARG A 1 110 ? -2.649 4.483 10.370 1.00 93.31 110 ARG A N 1
ATOM 765 C CA . ARG A 1 110 ? -2.795 5.934 10.459 1.00 93.31 110 ARG A CA 1
ATOM 766 C C . ARG A 1 110 ? -4.239 6.301 10.711 1.00 93.31 110 ARG A C 1
ATOM 768 O O . ARG A 1 110 ? -5.104 5.955 9.913 1.00 93.31 110 ARG A O 1
ATOM 775 N N . VAL A 1 111 ? -4.474 7.071 11.763 1.00 94.00 111 VAL A N 1
ATOM 776 C CA . VAL A 1 111 ? -5.766 7.706 12.032 1.00 94.00 111 VAL A CA 1
ATOM 777 C C . VAL A 1 111 ? -5.724 9.116 11.453 1.00 94.00 111 VAL A C 1
ATOM 779 O O . VAL A 1 111 ? -4.843 9.909 11.793 1.00 94.00 111 VAL A O 1
ATOM 782 N N . LEU A 1 112 ? -6.634 9.420 10.530 1.00 91.69 112 LEU A N 1
ATOM 783 C CA . LEU A 1 112 ? -6.671 10.709 9.845 1.00 91.69 112 LEU A CA 1
ATOM 784 C C . LEU A 1 112 ? -7.268 11.805 10.750 1.00 91.69 112 LEU A C 1
ATOM 786 O O . LEU A 1 112 ? -8.136 11.503 11.573 1.00 91.69 112 LEU A O 1
ATOM 790 N N . PRO A 1 113 ? -6.830 13.067 10.584 1.00 89.56 113 PRO A N 1
ATOM 791 C CA . PRO A 1 113 ? -7.354 14.193 11.350 1.00 89.56 113 PRO A CA 1
ATOM 792 C C . PRO A 1 113 ? -8.781 14.566 10.933 1.00 89.56 113 PRO A C 1
ATOM 794 O O . PRO A 1 113 ? -9.228 14.241 9.831 1.00 89.56 113 PRO A O 1
ATOM 797 N N . GLY A 1 114 ? -9.468 15.320 11.794 1.00 81.69 114 GLY A N 1
ATOM 798 C CA . GLY A 1 114 ? -10.789 15.898 11.497 1.00 81.69 114 GLY A CA 1
ATOM 799 C C . GLY A 1 114 ? -11.965 14.983 11.833 1.00 81.69 114 GLY A C 1
ATOM 800 O O . GLY A 1 114 ? -13.094 15.228 11.418 1.00 81.69 114 GLY A O 1
ATOM 801 N N . ALA A 1 115 ? -11.701 13.925 12.592 1.00 82.50 115 ALA A N 1
ATOM 802 C CA . ALA A 1 115 ? -12.683 12.931 12.979 1.00 82.50 115 ALA A CA 1
ATOM 803 C C . ALA A 1 115 ? -13.105 13.140 14.454 1.00 82.50 115 ALA A C 1
ATOM 805 O O . ALA A 1 115 ? -12.450 13.871 15.198 1.00 82.50 115 ALA A O 1
ATOM 806 N N . ASN A 1 116 ? -14.165 12.485 14.937 1.00 87.94 116 ASN A N 1
ATOM 807 C CA . ASN A 1 116 ? -14.617 12.599 16.338 1.00 87.94 116 ASN A CA 1
ATOM 808 C C . ASN A 1 116 ? -14.804 11.217 16.994 1.00 87.94 116 ASN A C 1
ATOM 810 O O . ASN A 1 116 ? -14.514 10.190 16.390 1.00 87.94 116 ASN A O 1
ATOM 814 N N . ALA A 1 117 ? -15.249 11.152 18.252 1.00 88.94 117 ALA A N 1
ATOM 815 C CA . ALA A 1 117 ? -15.392 9.864 18.941 1.00 88.94 117 ALA A CA 1
ATOM 816 C C . ALA A 1 117 ? -16.361 8.889 18.237 1.00 88.94 117 ALA A C 1
ATOM 818 O O . ALA A 1 117 ? -16.257 7.685 18.428 1.00 88.94 117 ALA A O 1
ATOM 819 N N . TYR A 1 118 ? -17.272 9.384 17.403 1.00 91.56 118 TYR A N 1
ATOM 820 C CA . TYR A 1 118 ? -18.271 8.588 16.691 1.00 91.56 118 TYR A CA 1
ATOM 821 C C . TYR A 1 118 ? -17.851 8.225 15.269 1.00 91.56 118 TYR A C 1
ATOM 823 O O . TYR A 1 118 ? -18.387 7.279 14.709 1.00 91.56 118 TYR A O 1
ATOM 831 N N . TYR A 1 119 ? -16.890 8.944 14.692 1.00 92.25 119 TYR A N 1
ATOM 832 C CA . TYR A 1 119 ? -16.428 8.712 13.331 1.00 92.25 119 TYR A CA 1
ATOM 833 C C . TYR A 1 119 ? -14.912 8.832 13.247 1.00 92.25 119 TYR A C 1
ATOM 835 O O . TYR A 1 119 ? -14.368 9.857 13.655 1.00 92.25 119 TYR A O 1
ATOM 843 N N . ARG A 1 120 ? -14.227 7.824 12.694 1.00 93.69 120 ARG A N 1
ATOM 844 C CA . ARG A 1 120 ? -12.776 7.850 12.426 1.00 93.69 120 ARG A CA 1
ATOM 845 C C . ARG A 1 120 ? -12.486 7.337 11.027 1.00 93.69 120 ARG A C 1
ATOM 847 O O . ARG A 1 120 ? -13.067 6.343 10.612 1.00 93.69 120 ARG A O 1
ATOM 854 N N . GLN A 1 121 ? -11.524 7.957 10.351 1.00 94.31 121 GLN A N 1
ATOM 855 C CA . GLN A 1 121 ? -10.942 7.418 9.125 1.00 94.31 121 GLN A CA 1
ATOM 856 C C . GLN A 1 121 ? -9.551 6.861 9.407 1.00 94.31 121 GLN A C 1
ATOM 858 O O . GLN A 1 121 ? -8.756 7.473 10.126 1.00 94.31 121 GLN A O 1
ATOM 863 N N . ILE A 1 122 ? -9.267 5.698 8.836 1.00 94.50 122 ILE A N 1
ATOM 864 C CA . ILE A 1 122 ? -8.076 4.907 9.107 1.00 94.50 122 ILE A CA 1
ATOM 865 C C . ILE A 1 122 ? -7.504 4.398 7.786 1.00 94.50 122 ILE A C 1
ATOM 867 O O . ILE A 1 122 ? -8.234 3.956 6.900 1.00 94.50 122 ILE A O 1
ATOM 871 N N . THR A 1 123 ? -6.184 4.420 7.655 1.00 92.25 123 THR A N 1
ATOM 872 C CA . THR A 1 123 ? -5.470 3.696 6.596 1.00 92.25 123 THR A CA 1
ATOM 873 C C . THR A 1 123 ? -4.473 2.741 7.220 1.00 92.25 123 THR A C 1
ATOM 875 O O . THR A 1 123 ? -3.831 3.085 8.212 1.00 92.25 123 THR A O 1
ATOM 878 N N . PHE A 1 124 ? -4.308 1.574 6.609 1.00 90.75 124 PHE A N 1
ATOM 879 C CA . PHE A 1 124 ? -3.269 0.622 6.977 1.00 90.75 124 PHE A CA 1
ATOM 880 C C . PHE A 1 124 ? -2.212 0.576 5.879 1.00 90.75 124 PHE A C 1
ATOM 882 O O . PHE A 1 124 ? -2.543 0.657 4.696 1.00 90.75 124 PHE A O 1
ATOM 889 N N . SER A 1 125 ? -0.953 0.434 6.266 1.00 86.56 125 SER A N 1
ATOM 890 C CA . SER A 1 125 ? 0.167 0.250 5.346 1.00 86.56 125 SER A CA 1
ATOM 891 C C . SER A 1 125 ? 1.110 -0.837 5.852 1.00 86.56 125 SER A C 1
ATOM 893 O O . SER A 1 125 ? 1.042 -1.252 7.010 1.00 86.56 125 SER A O 1
ATOM 895 N N . ASN A 1 126 ? 1.986 -1.314 4.964 1.00 84.06 126 ASN A N 1
ATOM 896 C CA . ASN A 1 126 ? 2.956 -2.380 5.236 1.00 84.06 126 ASN A CA 1
ATOM 897 C C . ASN A 1 126 ? 2.325 -3.719 5.659 1.00 84.06 126 ASN A C 1
ATOM 899 O O . ASN A 1 126 ? 2.944 -4.483 6.393 1.00 84.06 126 ASN A O 1
ATOM 903 N N . ALA A 1 127 ? 1.105 -4.007 5.196 1.00 86.75 127 ALA A N 1
ATOM 904 C CA . ALA A 1 127 ? 0.378 -5.230 5.538 1.00 86.75 127 ALA A CA 1
ATOM 905 C C . ALA A 1 127 ? 0.936 -6.503 4.885 1.00 86.75 127 ALA A C 1
ATOM 907 O O . ALA A 1 127 ? 0.586 -7.596 5.290 1.00 86.75 127 ALA A O 1
ATOM 908 N N . GLY A 1 128 ? 1.760 -6.410 3.845 1.00 81.75 128 GLY A N 1
ATOM 909 C CA . GLY A 1 128 ? 2.306 -7.598 3.169 1.00 81.75 128 GLY A CA 1
ATOM 910 C C . GLY A 1 128 ? 1.305 -8.249 2.202 1.00 81.75 128 GLY A C 1
ATOM 911 O O . GLY A 1 128 ? 1.700 -8.811 1.180 1.00 81.75 128 GLY A O 1
ATOM 912 N N . GLU A 1 129 ? 0.015 -8.084 2.492 1.00 82.88 129 GLU A N 1
ATOM 913 C CA . GLU A 1 129 ? -1.138 -8.545 1.731 1.00 82.88 129 GLU A CA 1
ATOM 914 C C . GLU A 1 129 ? -2.279 -7.517 1.766 1.00 82.88 129 GLU A C 1
ATOM 916 O O . GLU A 1 129 ? -2.314 -6.604 2.595 1.00 82.88 129 GLU A O 1
ATOM 921 N N . LEU A 1 130 ? -3.259 -7.692 0.875 1.00 85.62 130 LEU A N 1
ATOM 922 C CA . LEU A 1 130 ? -4.487 -6.905 0.899 1.00 85.62 130 LEU A CA 1
ATOM 923 C C . LEU A 1 130 ? -5.283 -7.205 2.174 1.00 85.62 130 LEU A C 1
ATOM 925 O O . LEU A 1 130 ? -5.638 -8.353 2.429 1.00 85.62 130 LEU A O 1
ATOM 929 N N . ILE A 1 131 ? -5.643 -6.167 2.927 1.00 90.06 131 ILE A N 1
ATOM 930 C CA . ILE A 1 131 ? -6.580 -6.293 4.047 1.00 90.06 131 ILE A CA 1
ATOM 931 C C . ILE A 1 131 ? -8.003 -6.366 3.483 1.00 90.06 131 ILE A C 1
ATOM 933 O O . ILE A 1 131 ? -8.463 -5.440 2.809 1.00 90.06 131 ILE A O 1
ATOM 937 N N . SER A 1 132 ? -8.691 -7.471 3.759 1.00 91.69 132 SER A N 1
ATOM 938 C CA . SER A 1 132 ? -10.058 -7.755 3.313 1.00 91.69 132 SER A CA 1
ATOM 939 C C . SER A 1 132 ? -11.109 -7.336 4.344 1.00 91.69 132 SER A C 1
ATOM 941 O O . SER A 1 132 ? -12.205 -6.928 3.960 1.00 91.69 132 SER A O 1
ATOM 943 N N . ALA A 1 133 ? -10.767 -7.361 5.636 1.00 95.56 133 ALA A N 1
ATOM 944 C CA . ALA A 1 133 ? -11.610 -6.866 6.723 1.00 95.56 133 ALA A CA 1
ATOM 945 C C . ALA A 1 133 ? -10.773 -6.258 7.856 1.00 95.56 133 ALA A C 1
ATOM 947 O O . ALA A 1 133 ? -9.642 -6.673 8.110 1.00 95.56 133 ALA A O 1
ATOM 948 N N . ALA A 1 134 ? -11.354 -5.293 8.564 1.00 96.94 134 ALA A N 1
ATOM 949 C CA . ALA A 1 134 ? -10.774 -4.708 9.764 1.00 96.94 134 ALA A CA 1
ATOM 950 C C . ALA A 1 134 ? -11.871 -4.439 10.801 1.00 96.94 134 ALA A C 1
ATOM 952 O O . ALA A 1 134 ? -13.012 -4.143 10.443 1.00 96.94 134 ALA A O 1
ATOM 953 N N . SER A 1 135 ? -11.542 -4.535 12.087 1.00 96.88 135 SER A N 1
ATOM 954 C CA . SER A 1 135 ? -12.454 -4.194 13.182 1.00 96.88 135 SER A CA 1
ATOM 955 C C . SER A 1 135 ? -11.706 -3.593 14.367 1.00 96.88 135 SER A C 1
ATOM 957 O O . SER A 1 135 ? -10.512 -3.835 14.550 1.00 96.88 135 SER A O 1
ATOM 959 N N . ILE A 1 136 ? -12.420 -2.807 15.172 1.00 95.75 136 ILE A N 1
ATOM 960 C CA . ILE A 1 136 ? -11.925 -2.264 16.440 1.00 95.75 136 ILE A CA 1
ATOM 961 C C . ILE A 1 136 ? -12.863 -2.739 17.547 1.00 95.75 136 ILE A C 1
ATOM 963 O O . ILE A 1 136 ? -14.073 -2.533 17.466 1.00 95.75 136 ILE A O 1
ATOM 967 N N . ASN A 1 137 ? -12.324 -3.411 18.565 1.00 93.81 137 ASN A N 1
ATOM 968 C CA . ASN A 1 137 ? -13.090 -4.052 19.643 1.00 93.81 137 ASN A CA 1
ATOM 969 C C . ASN A 1 137 ? -14.237 -4.941 19.121 1.00 93.81 137 ASN A C 1
ATOM 971 O O . ASN A 1 137 ? -15.336 -4.950 19.674 1.00 93.81 137 ASN A O 1
ATOM 975 N N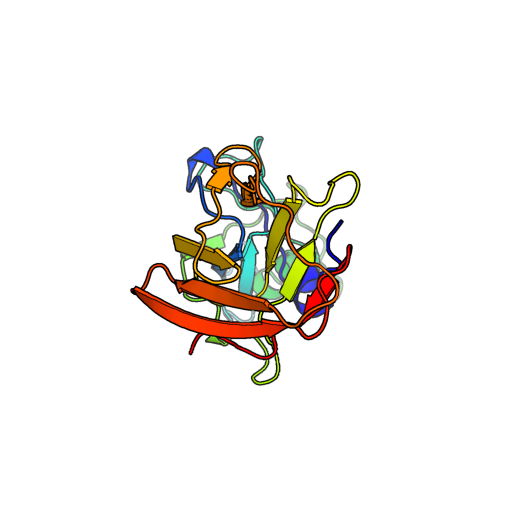 . GLY A 1 138 ? -13.993 -5.658 18.020 1.00 93.00 138 GLY A N 1
ATOM 976 C CA . GLY A 1 138 ? -14.969 -6.544 17.382 1.00 93.00 138 GLY A CA 1
ATOM 977 C C . GLY A 1 138 ? -16.044 -5.842 16.544 1.00 93.00 138 GLY A C 1
ATOM 978 O O . GLY A 1 138 ? -16.824 -6.523 15.884 1.00 93.00 138 GLY A O 1
ATOM 979 N N . GLN A 1 139 ? -16.091 -4.505 16.509 1.00 93.81 139 GLN A N 1
ATOM 980 C CA . GLN A 1 139 ? -16.983 -3.778 15.605 1.00 93.81 139 GLN A CA 1
ATOM 981 C C . GLN A 1 139 ? -16.304 -3.578 14.238 1.00 93.81 139 GLN A C 1
ATOM 983 O O . GLN A 1 139 ? -15.229 -2.968 14.178 1.00 93.81 139 GLN A O 1
ATOM 988 N N . PRO A 1 140 ? -16.906 -4.075 13.138 1.00 95.56 140 PRO A N 1
ATOM 989 C CA . PRO A 1 140 ? -16.334 -3.957 11.802 1.00 95.56 140 PRO A CA 1
ATOM 990 C C . PRO A 1 140 ? -16.182 -2.506 11.352 1.00 95.56 140 PRO A C 1
ATOM 992 O O . PRO A 1 140 ? -17.067 -1.680 11.577 1.00 95.56 140 PRO A O 1
ATOM 995 N N . LEU A 1 141 ? -15.080 -2.231 10.663 1.00 95.62 141 LEU A N 1
ATOM 996 C CA . LEU A 1 141 ? -14.869 -0.998 9.922 1.00 95.62 141 LEU A CA 1
ATOM 997 C C . LEU A 1 141 ? -15.513 -1.106 8.536 1.00 95.62 141 LEU A C 1
ATOM 999 O O . LEU A 1 141 ? -15.472 -2.159 7.897 1.00 95.62 141 LEU A O 1
ATOM 1003 N N . HIS A 1 142 ? -16.062 -0.001 8.046 1.00 93.88 142 HIS A N 1
ATOM 1004 C CA . HIS A 1 142 ? -16.537 0.116 6.672 1.00 93.88 142 HIS A CA 1
ATOM 1005 C C . HIS A 1 142 ? -15.371 0.476 5.746 1.00 93.88 142 HIS A C 1
ATOM 1007 O O . HIS A 1 142 ? -14.598 1.382 6.045 1.00 93.88 142 HIS A O 1
ATOM 1013 N N . ARG A 1 143 ? -15.214 -0.217 4.614 1.00 90.06 143 ARG A N 1
ATOM 1014 C CA . ARG A 1 143 ? -14.182 0.126 3.627 1.00 90.06 143 ARG A CA 1
ATOM 1015 C C . ARG A 1 143 ? -14.769 1.054 2.568 1.00 90.06 143 ARG A C 1
ATOM 1017 O O . ARG A 1 143 ? -15.602 0.638 1.770 1.00 90.06 143 ARG A O 1
ATOM 1024 N N . SER A 1 144 ? -14.282 2.288 2.510 1.00 84.56 144 SER A N 1
ATOM 1025 C CA . SER A 1 144 ? -14.606 3.219 1.431 1.00 84.56 144 SER A CA 1
ATOM 1026 C C . SER A 1 144 ? -13.831 2.839 0.169 1.00 84.56 144 SER A C 1
ATOM 1028 O O . SER A 1 144 ? -12.609 3.000 0.105 1.00 84.56 144 SER A O 1
ATOM 1030 N N . ALA A 1 145 ? -14.542 2.321 -0.837 1.00 70.75 145 ALA A N 1
ATOM 1031 C CA . ALA A 1 145 ? -13.946 1.879 -2.099 1.00 70.75 145 ALA A CA 1
ATOM 1032 C C . ALA A 1 145 ? -13.277 3.026 -2.875 1.00 70.75 145 ALA A C 1
ATOM 1034 O O . ALA A 1 145 ? -12.234 2.820 -3.483 1.00 70.75 145 ALA A O 1
ATOM 1035 N N . SER A 1 146 ? -13.840 4.237 -2.818 1.00 70.44 146 SER A N 1
ATOM 1036 C CA . SER A 1 146 ? -13.319 5.404 -3.540 1.00 70.44 146 SER A CA 1
ATOM 1037 C C . SER A 1 146 ? -12.159 6.094 -2.828 1.00 70.44 146 SER A C 1
ATOM 1039 O O . SER A 1 146 ? -11.309 6.689 -3.480 1.00 70.44 146 SER A O 1
ATOM 1041 N N . GLN A 1 147 ? -12.113 6.036 -1.495 1.00 73.94 147 GLN A N 1
ATOM 1042 C CA . GLN A 1 147 ? -11.080 6.724 -0.714 1.00 73.94 147 GLN A CA 1
ATOM 1043 C C . GLN A 1 147 ? -9.942 5.804 -0.269 1.00 73.94 147 GLN A C 1
ATOM 1045 O O . GLN A 1 147 ? -8.969 6.301 0.297 1.00 73.94 147 GLN A O 1
ATOM 1050 N N . LEU A 1 148 ? -10.070 4.488 -0.490 1.00 77.88 148 LEU A N 1
ATOM 1051 C CA . LEU A 1 148 ? -9.128 3.460 -0.030 1.00 77.88 148 LEU A CA 1
ATOM 1052 C C . LEU A 1 148 ? -8.858 3.553 1.485 1.00 77.88 148 LEU A C 1
ATOM 1054 O O . LEU A 1 148 ? -7.745 3.336 1.963 1.00 77.88 148 LEU A O 1
ATOM 1058 N N . ARG A 1 149 ? -9.904 3.893 2.246 1.00 88.88 149 ARG A N 1
ATOM 1059 C CA . ARG A 1 149 ? -9.875 4.107 3.701 1.00 88.88 149 ARG A CA 1
ATOM 1060 C C . ARG A 1 149 ? -10.821 3.152 4.407 1.00 88.88 149 ARG A C 1
ATOM 1062 O O . ARG A 1 149 ? -11.822 2.716 3.843 1.00 88.88 149 ARG A O 1
ATOM 1069 N N . TRP A 1 150 ? -10.506 2.886 5.663 1.00 93.75 150 TRP A N 1
ATOM 1070 C CA . TRP A 1 150 ? -11.377 2.217 6.613 1.00 93.75 150 TRP A CA 1
ATOM 1071 C C . TRP A 1 150 ? -12.040 3.249 7.509 1.00 93.75 150 TRP A C 1
ATOM 1073 O O . TRP A 1 150 ? -11.405 4.202 7.956 1.00 93.75 150 TRP A O 1
ATOM 1083 N N . GLU A 1 151 ? -13.318 3.061 7.773 1.00 94.81 151 GLU A N 1
ATOM 1084 C CA . GLU A 1 151 ? -14.150 4.002 8.496 1.00 94.81 151 GLU A CA 1
ATOM 1085 C C . GLU A 1 151 ? -14.739 3.309 9.714 1.00 94.81 151 GLU A C 1
ATOM 1087 O O . GLU A 1 151 ? -15.406 2.278 9.620 1.00 94.81 151 GLU A O 1
ATOM 1092 N N . TRP A 1 152 ? -14.479 3.890 10.875 1.00 94.12 152 TRP A N 1
ATOM 1093 C CA . TRP A 1 152 ? -15.253 3.625 12.072 1.00 94.12 152 TRP A CA 1
ATOM 1094 C C . TRP A 1 152 ? -16.467 4.543 12.046 1.00 94.12 152 TRP A C 1
ATOM 1096 O O . TRP A 1 152 ? -16.289 5.758 11.989 1.00 94.12 152 TRP A O 1
ATOM 1106 N N . ASP A 1 153 ? -17.672 3.987 12.115 1.00 89.06 153 ASP A N 1
ATOM 1107 C CA . ASP A 1 153 ? -18.926 4.749 12.087 1.00 89.06 153 ASP A CA 1
ATOM 1108 C C . ASP A 1 153 ? -19.646 4.809 13.444 1.00 89.06 153 ASP A C 1
ATOM 1110 O O . ASP A 1 153 ? -20.716 5.409 13.543 1.00 89.06 153 ASP A O 1
ATOM 1114 N N . GLY A 1 154 ? -19.086 4.186 14.491 1.00 79.12 154 GLY A N 1
ATOM 1115 C CA . GLY A 1 154 ? -19.554 4.226 15.882 1.00 79.12 154 GLY A CA 1
ATOM 1116 C C . GLY A 1 154 ? -20.948 3.650 16.143 1.00 79.12 154 GLY A C 1
ATOM 1117 O O . GLY A 1 154 ? -21.222 3.233 17.261 1.00 79.12 154 GLY A O 1
ATOM 1118 N N . ARG A 1 155 ? -21.843 3.595 15.151 1.00 86.06 155 ARG A N 1
ATOM 1119 C CA . ARG A 1 155 ? -23.263 3.218 15.266 1.00 86.06 155 ARG A CA 1
ATOM 1120 C C . ARG A 1 155 ? -23.938 3.842 16.493 1.00 86.06 155 ARG A C 1
ATOM 1122 O O . ARG A 1 155 ? -24.662 3.179 17.232 1.00 86.06 155 ARG A O 1
ATOM 1129 N N . GLY A 1 156 ? -23.637 5.119 16.740 1.00 83.88 156 GLY A N 1
ATOM 1130 C CA . GLY A 1 156 ? -24.127 5.878 17.896 1.00 83.88 156 GLY A CA 1
ATOM 1131 C C . GLY A 1 156 ? -23.366 5.652 19.210 1.00 83.88 156 GLY A C 1
ATOM 1132 O O . GLY A 1 156 ? -23.740 6.228 20.227 1.00 83.88 156 GLY A O 1
ATOM 1133 N N . ARG A 1 157 ? -22.293 4.854 19.217 1.00 88.38 157 ARG A N 1
ATOM 1134 C CA . ARG A 1 157 ? -21.421 4.615 20.376 1.00 88.38 157 ARG A CA 1
ATOM 1135 C C . ARG A 1 157 ? -20.058 5.286 20.169 1.00 88.38 157 ARG A C 1
ATOM 1137 O O . ARG A 1 157 ? -19.424 5.059 19.136 1.00 88.38 157 ARG A O 1
ATOM 1144 N N . PRO A 1 158 ? -19.585 6.100 21.129 1.00 91.75 158 PRO A N 1
ATOM 1145 C CA . PRO A 1 158 ? -18.272 6.712 21.020 1.00 91.75 158 PRO A CA 1
ATOM 1146 C C . PRO A 1 158 ? -17.179 5.655 21.202 1.00 91.75 158 PRO A C 1
ATOM 1148 O O . PRO A 1 158 ? -17.255 4.799 22.085 1.00 91.75 158 PRO A O 1
ATOM 1151 N N . LEU A 1 159 ? -16.131 5.744 20.392 1.00 92.44 159 LEU A N 1
ATOM 1152 C CA . LEU A 1 159 ? -14.906 4.991 20.585 1.00 92.44 159 LEU A CA 1
ATOM 1153 C C . LEU A 1 159 ? -14.163 5.558 21.796 1.00 92.44 159 LEU A C 1
ATOM 1155 O O . LEU A 1 159 ? -13.806 6.739 21.815 1.00 92.44 159 LEU A O 1
ATOM 1159 N N . ASN A 1 160 ? -13.905 4.715 22.795 1.00 92.19 160 ASN A N 1
ATOM 1160 C CA . ASN A 1 160 ? -13.067 5.099 23.922 1.00 92.19 160 ASN A CA 1
ATOM 1161 C C . ASN A 1 160 ? -11.600 5.142 23.477 1.00 92.19 160 ASN A C 1
ATOM 1163 O O . ASN A 1 160 ? -10.938 4.114 23.392 1.00 92.19 160 ASN A O 1
ATOM 1167 N N . THR A 1 161 ? -11.092 6.336 23.184 1.00 90.25 161 THR A N 1
ATOM 1168 C CA . THR A 1 161 ? -9.739 6.513 22.648 1.00 90.25 161 THR A CA 1
ATOM 1169 C C . THR A 1 161 ? -8.633 6.450 23.700 1.00 90.25 161 THR A C 1
ATOM 1171 O O . THR A 1 161 ? -7.461 6.447 23.330 1.00 90.25 161 THR A O 1
ATOM 1174 N N . THR A 1 162 ? -8.973 6.429 24.992 1.00 91.50 162 THR A N 1
ATOM 1175 C CA . THR A 1 162 ? -7.999 6.426 26.098 1.00 91.50 162 THR A CA 1
ATOM 1176 C C . THR A 1 162 ? -7.813 5.055 26.743 1.00 91.50 162 THR A C 1
ATOM 1178 O O . THR A 1 162 ? -6.880 4.882 27.523 1.00 91.50 162 THR A O 1
ATOM 1181 N N . ALA A 1 163 ? -8.677 4.089 26.426 1.00 92.00 163 ALA A N 1
ATOM 1182 C CA . ALA A 1 163 ? -8.535 2.704 26.854 1.00 92.00 163 ALA A CA 1
ATOM 1183 C C . ALA A 1 163 ? -7.844 1.856 25.774 1.00 92.00 163 ALA A C 1
ATOM 1185 O O . ALA A 1 163 ? -7.933 2.197 24.589 1.00 92.00 163 ALA A O 1
ATOM 1186 N N . PRO A 1 164 ? -7.223 0.724 26.156 1.00 94.62 164 PRO A N 1
ATOM 1187 C CA . PRO A 1 164 ? -6.701 -0.226 25.192 1.00 94.62 164 PRO A CA 1
ATOM 1188 C C . PRO A 1 164 ? -7.777 -0.697 24.208 1.00 94.62 164 PRO A C 1
ATOM 1190 O O . PRO A 1 164 ? -8.897 -1.030 24.608 1.00 94.62 164 PRO A O 1
ATOM 1193 N N . LEU A 1 165 ? -7.427 -0.736 22.925 1.00 95.44 165 LEU A N 1
ATOM 1194 C CA . LEU A 1 165 ? -8.291 -1.202 21.846 1.00 95.44 165 LEU A CA 1
ATOM 1195 C C . LEU A 1 165 ? -7.673 -2.404 21.137 1.00 95.44 165 LEU A C 1
ATOM 1197 O O . LEU A 1 165 ? -6.490 -2.394 20.794 1.00 95.44 165 LEU A O 1
ATOM 1201 N N . ALA A 1 166 ? -8.506 -3.393 20.833 1.00 97.06 166 ALA A N 1
ATOM 1202 C CA . ALA A 1 166 ? -8.149 -4.505 19.969 1.00 97.06 166 ALA A CA 1
ATOM 1203 C C . ALA A 1 166 ? -8.434 -4.129 18.510 1.00 97.06 166 ALA A C 1
ATOM 1205 O O . ALA A 1 166 ? -9.593 -3.966 18.128 1.00 97.06 166 ALA A O 1
ATOM 1206 N N . VAL A 1 167 ? -7.392 -4.007 17.691 1.00 97.81 167 VAL A N 1
ATOM 1207 C CA . VAL A 1 167 ? -7.507 -3.852 16.236 1.00 97.81 167 VAL A CA 1
ATOM 1208 C C . VAL A 1 167 ? -7.311 -5.214 15.600 1.00 97.81 167 VAL A C 1
ATOM 1210 O O . VAL A 1 167 ? -6.213 -5.764 15.641 1.00 97.81 167 VAL A O 1
ATOM 1213 N N . GLN A 1 168 ? -8.367 -5.759 15.008 1.00 98.25 168 GLN A N 1
ATOM 1214 C CA . GLN A 1 168 ? -8.294 -7.017 14.276 1.00 98.25 168 GLN A CA 1
ATOM 1215 C C . GLN A 1 168 ? -8.257 -6.741 12.777 1.00 98.25 168 GLN A C 1
ATOM 1217 O O . GLN A 1 168 ? -9.093 -5.994 12.268 1.00 98.25 168 GLN A O 1
ATOM 1222 N N . LEU A 1 169 ? -7.318 -7.373 12.081 1.00 97.50 169 LEU A N 1
ATOM 1223 C CA . LEU A 1 169 ? -7.147 -7.292 10.633 1.00 97.50 169 LEU A CA 1
ATOM 1224 C C . LEU A 1 169 ? -7.247 -8.691 10.037 1.00 97.50 169 LEU A C 1
ATOM 1226 O O . LEU A 1 169 ? -6.648 -9.624 10.567 1.00 97.50 169 LEU A O 1
ATOM 1230 N N . THR A 1 170 ? -7.950 -8.818 8.918 1.00 96.44 170 THR A N 1
ATOM 1231 C CA . THR A 1 170 ? -8.037 -10.051 8.132 1.00 96.44 170 THR A CA 1
ATOM 1232 C C . THR A 1 170 ? -7.478 -9.786 6.739 1.00 96.44 170 THR A C 1
ATOM 1234 O O . THR A 1 170 ? -7.886 -8.831 6.074 1.00 96.44 170 THR A O 1
ATOM 1237 N N . ALA A 1 171 ? -6.525 -10.606 6.309 1.00 92.12 171 ALA A N 1
ATOM 1238 C CA . ALA A 1 171 ? -5.925 -10.552 4.982 1.00 92.12 171 ALA A CA 1
ATOM 1239 C C . ALA A 1 171 ? -6.829 -11.214 3.927 1.00 92.12 171 ALA A C 1
ATOM 1241 O O . ALA A 1 171 ? -7.761 -11.956 4.243 1.00 92.12 171 ALA A O 1
ATOM 1242 N N . ALA A 1 172 ? -6.560 -10.966 2.647 1.00 87.75 172 ALA A N 1
ATOM 1243 C CA . ALA A 1 172 ? -7.257 -11.614 1.536 1.00 87.75 172 ALA A CA 1
ATOM 1244 C C . ALA A 1 172 ? -7.025 -13.135 1.492 1.00 87.75 172 ALA A C 1
ATOM 1246 O O . ALA A 1 172 ? -7.893 -13.860 1.014 1.00 87.75 172 ALA A O 1
ATOM 1247 N N . SER A 1 173 ? -5.910 -13.623 2.044 1.00 89.25 173 SER A N 1
ATOM 1248 C CA . SER A 1 173 ? -5.651 -15.052 2.276 1.00 89.25 173 SER A CA 1
ATOM 1249 C C . SER A 1 173 ? -6.549 -15.685 3.349 1.00 89.25 173 SER A C 1
ATOM 1251 O O . SER A 1 173 ? -6.616 -16.908 3.448 1.00 89.25 173 SER A O 1
ATOM 1253 N N . GLY A 1 174 ? -7.235 -14.875 4.163 1.00 93.38 174 GLY A N 1
ATOM 1254 C CA . GLY A 1 174 ? -8.026 -15.315 5.316 1.00 93.38 174 GLY A CA 1
ATOM 1255 C C . GLY A 1 174 ? -7.260 -15.313 6.644 1.00 93.38 174 GLY A C 1
ATOM 1256 O O . GLY A 1 174 ? -7.879 -15.467 7.699 1.00 93.38 174 GLY A O 1
ATOM 1257 N N . ALA A 1 175 ? -5.940 -15.084 6.629 1.00 94.31 175 ALA A N 1
ATOM 1258 C CA . ALA A 1 175 ? -5.156 -14.911 7.850 1.00 94.31 175 ALA A CA 1
ATOM 1259 C C . ALA A 1 175 ? -5.701 -13.742 8.683 1.00 94.31 175 ALA A C 1
ATOM 1261 O O . ALA A 1 175 ? -6.090 -12.710 8.138 1.00 94.31 175 ALA A O 1
ATOM 1262 N N . THR A 1 176 ? -5.739 -13.893 10.008 1.00 96.94 176 THR A N 1
ATOM 1263 C CA . THR A 1 176 ? -6.249 -12.863 10.924 1.00 96.94 176 THR A CA 1
ATOM 1264 C C . THR A 1 176 ? -5.226 -12.564 12.011 1.00 96.94 176 THR A C 1
ATOM 1266 O O . THR A 1 176 ? -4.628 -13.478 12.573 1.00 96.94 176 THR A O 1
ATOM 1269 N N . LEU A 1 177 ? -5.053 -11.282 12.325 1.00 96.50 177 LEU A N 1
ATOM 1270 C CA . LEU A 1 177 ? -4.180 -10.789 13.387 1.00 96.50 177 LEU A CA 1
ATOM 1271 C C . LEU A 1 177 ? -4.954 -9.854 14.306 1.00 96.50 177 LEU A C 1
ATOM 1273 O O . LEU A 1 177 ? -5.866 -9.157 13.862 1.00 96.50 177 LEU A O 1
ATOM 1277 N N . VAL A 1 178 ? -4.549 -9.802 15.573 1.00 97.69 178 VAL A N 1
ATOM 1278 C CA . VAL A 1 178 ? -5.073 -8.851 16.554 1.00 97.69 178 VAL A CA 1
ATOM 1279 C C . VAL A 1 178 ? -3.908 -8.073 17.150 1.00 97.69 178 VAL A C 1
ATOM 1281 O O . VAL A 1 178 ? -3.007 -8.656 17.747 1.00 97.69 178 VAL A O 1
ATOM 1284 N N . ALA A 1 179 ? -3.945 -6.754 17.003 1.00 97.19 179 ALA A N 1
ATOM 1285 C CA . ALA A 1 179 ? -3.031 -5.824 17.644 1.00 97.19 179 ALA A CA 1
ATOM 1286 C C . ALA A 1 179 ? -3.715 -5.146 18.832 1.00 97.19 179 ALA A C 1
ATOM 1288 O O . ALA A 1 179 ? -4.883 -4.764 18.750 1.00 97.19 179 ALA A O 1
ATOM 1289 N N . GLN A 1 180 ? -2.977 -4.968 19.925 1.00 96.75 180 GLN A N 1
ATOM 1290 C CA . GLN A 1 180 ? -3.434 -4.188 21.072 1.00 96.75 180 GLN A CA 1
ATOM 1291 C C . GLN A 1 180 ? -2.841 -2.787 20.986 1.00 96.75 180 GLN A C 1
ATOM 1293 O O . GLN A 1 180 ? -1.625 -2.614 21.035 1.00 96.75 180 GLN A O 1
ATOM 1298 N N . LEU A 1 181 ? -3.705 -1.785 20.866 1.00 94.56 181 LEU A N 1
ATOM 1299 C CA . LEU A 1 181 ? -3.324 -0.380 20.899 1.00 94.56 181 LEU A CA 1
ATOM 1300 C C . LEU A 1 181 ? -3.607 0.185 22.286 1.00 94.56 181 LEU A C 1
ATOM 1302 O O . LEU A 1 181 ? -4.776 0.275 22.648 1.00 94.56 181 LEU A O 1
ATOM 1306 N N . PRO A 1 182 ? -2.590 0.607 23.058 1.00 91.81 182 PRO A N 1
ATOM 1307 C CA . PRO A 1 182 ? -2.806 1.156 24.397 1.00 91.81 182 PRO A CA 1
ATOM 1308 C C . PRO A 1 182 ? -3.674 2.419 24.405 1.00 91.81 182 PRO A C 1
ATOM 1310 O O . PRO A 1 182 ? -4.427 2.649 25.345 1.00 91.81 182 PRO A O 1
ATOM 1313 N N . VAL A 1 183 ? -3.541 3.239 23.361 1.00 90.38 183 VAL A N 1
ATOM 1314 C CA . VAL A 1 183 ? -4.266 4.495 23.155 1.00 90.38 183 VAL A CA 1
ATOM 1315 C C . VAL A 1 183 ? -4.550 4.626 21.667 1.00 90.38 183 VAL A C 1
ATOM 1317 O O . VAL A 1 183 ? -3.703 4.281 20.846 1.00 90.38 183 VAL A O 1
ATOM 1320 N N . PHE A 1 184 ? -5.713 5.167 21.318 1.00 90.75 184 PHE A N 1
ATOM 1321 C CA . PHE A 1 184 ? -6.071 5.475 19.939 1.00 90.75 184 PHE A CA 1
ATOM 1322 C C . PHE A 1 184 ? -5.931 6.970 19.683 1.00 90.75 184 PHE A C 1
ATOM 1324 O O . PHE A 1 184 ? -6.745 7.768 20.146 1.00 90.75 184 PHE A O 1
ATOM 1331 N N . LYS A 1 185 ? -4.900 7.365 18.938 1.00 91.69 185 LYS A N 1
ATOM 1332 C CA . LYS A 1 185 ? -4.616 8.776 18.637 1.00 91.69 185 LYS A CA 1
ATOM 1333 C C . LYS A 1 185 ? -4.549 9.050 17.141 1.00 91.69 185 LYS A C 1
ATOM 1335 O O . LYS A 1 185 ? -4.297 8.146 16.350 1.00 91.69 185 LYS A O 1
ATOM 1340 N N . GLU A 1 186 ? -4.759 10.310 16.771 1.00 93.38 186 GLU A N 1
ATOM 1341 C CA . GLU A 1 186 ? -4.507 10.786 15.411 1.00 93.38 186 GLU A CA 1
ATOM 1342 C C . GLU A 1 186 ? -3.026 10.622 15.031 1.00 93.38 186 GLU A C 1
ATOM 1344 O O . GLU A 1 186 ? -2.136 10.705 15.882 1.00 93.38 186 GLU A O 1
ATOM 1349 N N . GLY A 1 187 ? -2.765 10.395 13.742 1.00 92.00 187 GLY A N 1
ATOM 1350 C CA . GLY A 1 187 ? -1.424 10.166 13.205 1.00 92.00 187 GLY A CA 1
ATOM 1351 C C . GLY A 1 187 ? -1.058 8.690 13.043 1.00 92.00 187 GLY A C 1
ATOM 1352 O O . GLY A 1 187 ? -1.918 7.808 13.090 1.00 92.00 187 GLY A O 1
ATOM 1353 N N . ASP A 1 188 ? 0.227 8.446 12.777 1.00 91.50 188 ASP A N 1
ATOM 1354 C CA . ASP A 1 188 ? 0.777 7.120 12.481 1.00 91.50 188 ASP A CA 1
ATOM 1355 C C . ASP A 1 188 ? 1.065 6.331 13.779 1.00 91.50 188 ASP A C 1
ATOM 1357 O O . ASP A 1 188 ? 1.609 6.866 14.750 1.00 91.50 188 ASP A O 1
ATOM 1361 N N . GLN A 1 189 ? 0.694 5.049 13.801 1.00 93.06 189 GLN A N 1
ATOM 1362 C CA . GLN A 1 189 ? 0.828 4.132 14.936 1.00 93.06 189 GLN A CA 1
ATOM 1363 C C . GLN A 1 189 ? 1.270 2.751 14.440 1.00 93.06 189 GLN A C 1
ATOM 1365 O O . GLN A 1 189 ? 0.641 2.173 13.558 1.00 93.06 189 GLN A O 1
ATOM 1370 N N . GLN A 1 190 ? 2.336 2.197 15.017 1.00 92.81 190 GLN A N 1
ATOM 1371 C CA . GLN A 1 190 ? 2.773 0.834 14.707 1.00 92.81 190 GLN A CA 1
ATOM 1372 C C . GLN A 1 190 ? 1.908 -0.176 15.461 1.00 92.81 190 GLN A C 1
ATOM 1374 O O . GLN A 1 190 ? 1.719 -0.039 16.669 1.00 92.81 190 GLN A O 1
ATOM 1379 N N . LEU A 1 191 ? 1.402 -1.192 14.760 1.00 94.00 191 LEU A N 1
ATOM 1380 C CA . LEU A 1 191 ? 0.543 -2.217 15.357 1.00 94.00 191 LEU A CA 1
ATOM 1381 C C . LEU A 1 191 ? 1.323 -3.358 16.020 1.00 94.00 191 LEU A C 1
ATOM 1383 O O . LEU A 1 191 ? 0.728 -4.155 16.738 1.00 94.00 191 LEU A O 1
ATOM 1387 N N . GLY A 1 192 ? 2.634 -3.473 15.781 1.00 93.00 192 GLY A N 1
ATOM 1388 C CA . GLY A 1 192 ? 3.454 -4.528 16.389 1.00 93.00 192 GLY A CA 1
ATOM 1389 C C . GLY A 1 192 ? 3.201 -5.940 15.839 1.00 93.00 192 GLY A C 1
ATOM 1390 O O . GLY A 1 192 ? 3.775 -6.897 16.344 1.00 93.00 192 GLY A O 1
ATOM 1391 N N . VAL A 1 193 ? 2.351 -6.078 14.818 1.00 93.31 193 VAL A N 1
ATOM 1392 C CA . VAL A 1 193 ? 1.975 -7.350 14.178 1.00 93.31 193 VAL A CA 1
ATOM 1393 C C . VAL A 1 193 ? 2.282 -7.306 12.682 1.00 93.31 193 VAL A C 1
ATOM 1395 O O . VAL A 1 193 ? 2.402 -6.216 12.114 1.00 93.31 193 VAL A O 1
ATOM 1398 N N . GLN A 1 194 ? 2.404 -8.474 12.048 1.00 91.12 194 GLN A N 1
ATOM 1399 C CA . GLN A 1 194 ? 2.636 -8.620 10.609 1.00 91.12 194 GLN A CA 1
ATOM 1400 C C . GLN A 1 194 ? 2.031 -9.933 10.092 1.00 91.12 194 GLN A C 1
ATOM 1402 O O . GLN A 1 194 ? 2.056 -10.934 10.810 1.00 91.12 194 GLN A O 1
ATOM 1407 N N . PHE A 1 195 ? 1.474 -9.920 8.876 1.00 87.31 195 PHE A N 1
ATOM 1408 C CA . PHE A 1 195 ? 1.050 -11.140 8.181 1.00 87.31 195 PHE A CA 1
ATOM 1409 C C . PHE A 1 195 ? 2.297 -11.868 7.655 1.00 87.31 195 PHE A C 1
ATOM 1411 O O . PHE A 1 195 ? 3.185 -11.232 7.085 1.00 87.31 195 PHE A O 1
ATOM 1418 N N . VAL A 1 196 ? 2.384 -13.175 7.909 1.00 75.50 196 VAL A N 1
ATOM 1419 C CA . VAL A 1 196 ? 3.527 -14.042 7.558 1.00 75.50 196 VAL A CA 1
ATOM 1420 C C . VAL A 1 196 ? 3.235 -14.874 6.327 1.00 75.50 196 VAL A C 1
ATOM 1422 O O . VAL A 1 196 ? 2.118 -15.433 6.275 1.00 75.50 196 VAL A O 1
#

Foldseek 3Di:
DAPDDPLQLLAEKAAACVLPLLQAQWKKWKAAPDCVLQVPAPRDTRIHGYHYHPNVDDRQDMDTRPNSVCHRRVDPPPPHHQDPVNDGHIDMDTDQQVVVDDPQDFKKKAWAPDAFQQKIKIAIHPQSAAWPWKDKQPHTWDQDSVVRITMRRNPPPGHPQQAWIWIWTAGPVRDIDTFIDRGHDHGMDGRSDYDD

pLDDT: mean 86.72, std 9.08, range [38.31, 98.25]

Secondary structure (DSSP, 8-state):
-----HHHHHHEEEE-TTT-TT-TT-EEEEEES-TTT-TT--S--EEEEEEEE-TTS-TT-EEE-HHHHHHHH-TTSTTPPPPTTS---EEEEEE-SGGGS-TTPPPEEEEPSS-BTTBEEEEEE--SS-EEEEEETTEEPEEETTTTEEEE-GGG----TTS-EEEEEEETTS-EEEEEESS--SEEEE-S----

Organism: NCBI:txid2649997

Sequence (196 aa):
MVSLTPWAEAHAAAVNLALHPAACGLCLLAVCADKATCPGSPAAAQPLVVVDDCGSCAADQILVAPAAFKNPTGYGQGGRPLPPSGWAAVAFRWVPCAPFFAASTTISMRVLPGANAYYRQITFSNAGELISAASINGQPLHRSASQLRWEWDGRGRPLNTTAPLAVQLTAASGATLVAQLPVFKEGDQQLGVQFV

Radius of gyration: 19.0 Å; chains: 1; bounding box: 52×31×53 Å

InterPro domains:
  IPR036908 RlpA-like domain superfamily [G3DSA:2.40.40.10] (3-97)
  IPR036908 RlpA-like domain superfamily [SSF50685] (10-98)